Protein AF-A0A180GYI2-F1 (afdb_monomer_lite)

Secondary structure (DSSP, 8-state):
-------PPPPPP-------------HHHHHHHHHHHHHHHHHHHHHHHHHHHHHHHHHHTT--HHHH-HHHHHHHHHHHHHHHHT--HHHHHH-HHHHHHHHHHHHHHHHHHHHHHHHHHHHHHHHHHHHHHHHHHHT-HHHHHHHHHHHHHGGG------SHHHHHHHHHHHHHHHHHHHH--SHHHHHHHHHHHHHHHHHHHTT--GGGGSHHHHHHHHHHHHHHHHHHSS--

Sequence (236 aa):
MLFMDSSTPAAAAQSHICPDEQPRVTSGNSLNLRRVTAVLSERKHLALVYILCRALISVVQVVTREALGEDLGTRLEEIIFNSIKNADPHVTARTPNKQANMNMFAYLLGALSNIRFTSVSNRFAAEMDAMNWVAHLRDQKDGEARLGYLVQGVQFLKLKVYPLEAFKDTADFIATFATLFESSRGSSVKTAMTKTLGPLLAQVVQSATAEVNHPVWGKAINLILSKSHSMSDKPL

Organism: Puccinia triticina (isolate 1-1 / race 1 (BBBD)) (NCBI:txid630390)

Structure (mmCIF, N/CA/C/O backbone):
data_AF-A0A180GYI2-F1
#
_entry.id   AF-A0A180GYI2-F1
#
loop_
_atom_site.group_PDB
_atom_site.id
_atom_site.type_symbol
_atom_site.label_atom_id
_atom_site.label_alt_id
_atom_site.label_comp_id
_atom_site.label_asym_id
_atom_site.label_entity_id
_atom_site.label_seq_id
_atom_site.pdbx_PDB_ins_code
_atom_site.Cartn_x
_atom_site.Cartn_y
_atom_site.Cartn_z
_atom_site.occupancy
_atom_site.B_iso_or_equiv
_atom_site.auth_seq_id
_atom_site.auth_comp_id
_atom_site.auth_asym_id
_atom_site.auth_atom_id
_atom_site.pdbx_PDB_model_num
ATOM 1 N N . MET A 1 1 ? 102.145 -17.712 -38.272 1.00 37.47 1 MET A N 1
ATOM 2 C CA . MET A 1 1 ? 101.331 -17.754 -39.501 1.00 37.47 1 MET A CA 1
ATOM 3 C C . MET A 1 1 ? 99.906 -18.103 -39.088 1.00 37.47 1 MET A C 1
ATOM 5 O O . MET A 1 1 ? 99.704 -19.195 -38.590 1.00 37.47 1 MET A O 1
ATOM 9 N N . LEU A 1 2 ? 99.033 -17.090 -39.161 1.00 38.75 2 LEU A N 1
ATOM 10 C CA . LEU A 1 2 ? 97.558 -17.033 -39.232 1.00 38.75 2 LEU A CA 1
ATOM 11 C C . LEU A 1 2 ? 96.650 -18.025 -38.460 1.00 38.75 2 LEU A C 1
ATOM 13 O O . LEU A 1 2 ? 96.687 -19.234 -38.655 1.00 38.75 2 LEU A O 1
ATOM 17 N N . PHE A 1 3 ? 95.767 -17.418 -37.654 1.00 34.84 3 PHE A N 1
ATOM 18 C CA . PHE A 1 3 ? 94.583 -17.952 -36.963 1.00 34.84 3 PHE A CA 1
ATOM 19 C C . PHE A 1 3 ? 93.348 -18.075 -37.896 1.00 34.84 3 PHE A C 1
ATOM 21 O O . PHE A 1 3 ? 93.255 -17.300 -38.843 1.00 34.84 3 PHE A O 1
ATOM 28 N N . MET A 1 4 ? 92.455 -19.036 -37.563 1.00 37.66 4 MET A N 1
ATOM 29 C CA . MET A 1 4 ? 90.955 -19.111 -37.590 1.00 37.66 4 MET A CA 1
ATOM 30 C C . MET A 1 4 ? 90.180 -18.189 -38.570 1.00 37.66 4 MET A C 1
ATOM 32 O O . MET A 1 4 ? 90.508 -17.020 -38.694 1.00 37.66 4 MET A O 1
ATOM 36 N N . ASP A 1 5 ? 89.132 -18.587 -39.308 1.00 34.03 5 ASP A N 1
ATOM 37 C CA . ASP A 1 5 ? 87.878 -19.297 -38.961 1.00 34.03 5 ASP A CA 1
ATOM 38 C C . ASP A 1 5 ? 87.182 -19.749 -40.279 1.00 34.03 5 ASP A C 1
ATOM 40 O O . ASP A 1 5 ? 87.280 -19.059 -41.291 1.00 34.03 5 ASP A O 1
ATOM 44 N N . SER A 1 6 ? 86.725 -20.998 -40.425 1.00 36.03 6 SER A N 1
ATOM 45 C CA . SER A 1 6 ? 85.340 -21.511 -40.304 1.00 36.03 6 SER A CA 1
ATOM 46 C C . SER A 1 6 ? 84.229 -20.865 -41.171 1.00 36.03 6 SER A C 1
ATOM 48 O O . SER A 1 6 ? 83.908 -19.689 -41.051 1.00 36.03 6 SER A O 1
ATOM 50 N N . SER A 1 7 ? 83.554 -21.726 -41.957 1.00 36.81 7 SER A N 1
ATOM 51 C CA . SER A 1 7 ? 82.081 -21.907 -42.016 1.00 36.81 7 SER A CA 1
ATOM 52 C C . SER A 1 7 ? 81.466 -21.938 -43.427 1.00 36.81 7 SER A C 1
ATOM 54 O O . SER A 1 7 ? 81.269 -20.925 -44.091 1.00 36.81 7 SER A O 1
ATOM 56 N N . THR A 1 8 ? 81.098 -23.154 -43.838 1.00 41.03 8 THR A N 1
ATOM 57 C CA . THR A 1 8 ? 80.308 -23.540 -45.021 1.00 41.03 8 THR A CA 1
ATOM 58 C C . THR A 1 8 ? 78.827 -23.669 -44.624 1.00 41.03 8 THR A C 1
ATOM 60 O O . THR A 1 8 ? 78.570 -24.249 -43.567 1.00 41.03 8 THR A O 1
ATOM 63 N N . PRO A 1 9 ? 77.830 -23.242 -45.424 1.00 42.38 9 PRO A N 1
ATOM 64 C CA . PRO A 1 9 ? 76.433 -23.527 -45.112 1.00 42.38 9 PRO A CA 1
ATOM 65 C C . PRO A 1 9 ? 75.951 -24.814 -45.800 1.00 42.38 9 PRO A C 1
ATOM 67 O O . PRO A 1 9 ? 76.091 -24.987 -47.011 1.00 42.38 9 PRO A O 1
ATOM 70 N N . ALA A 1 10 ? 75.364 -25.711 -45.005 1.00 37.19 10 ALA A N 1
ATOM 71 C CA . ALA A 1 10 ? 74.655 -26.909 -45.444 1.00 37.19 10 ALA A CA 1
ATOM 72 C C . ALA A 1 10 ? 73.171 -26.594 -45.713 1.00 37.19 10 ALA A C 1
ATOM 74 O O . ALA A 1 10 ? 72.536 -25.845 -44.971 1.00 37.19 10 ALA A O 1
ATOM 75 N N . ALA A 1 11 ? 72.630 -27.179 -46.783 1.00 38.06 11 ALA A N 1
ATOM 76 C CA . ALA A 1 11 ? 71.250 -27.024 -47.230 1.00 38.06 11 ALA A CA 1
ATOM 77 C C . ALA A 1 11 ? 70.245 -27.644 -46.239 1.00 38.06 11 ALA A C 1
ATOM 79 O O . ALA A 1 11 ? 70.361 -28.816 -45.881 1.00 38.06 11 ALA A O 1
ATOM 80 N N . ALA A 1 12 ? 69.241 -26.862 -45.831 1.00 37.31 12 ALA A N 1
ATOM 81 C CA . ALA A 1 12 ? 68.147 -27.294 -44.965 1.00 37.31 12 ALA A CA 1
ATOM 82 C C . ALA A 1 12 ? 66.862 -27.555 -45.770 1.00 37.31 12 ALA A C 1
ATOM 84 O O . ALA A 1 12 ? 66.505 -26.807 -46.680 1.00 37.31 12 ALA A O 1
ATOM 85 N N . ALA A 1 13 ? 66.196 -28.650 -45.407 1.00 37.97 13 ALA A N 1
ATOM 86 C CA . ALA A 1 13 ? 64.987 -29.200 -46.000 1.00 37.97 13 ALA A CA 1
ATOM 87 C C . ALA A 1 13 ? 63.769 -28.260 -45.914 1.00 37.97 13 ALA A C 1
ATOM 89 O O . ALA A 1 13 ? 63.534 -27.612 -44.896 1.00 37.97 13 ALA A O 1
ATOM 90 N N . GLN A 1 14 ? 62.962 -28.243 -46.977 1.00 37.56 14 GLN A N 1
ATOM 91 C CA . GLN A 1 14 ? 61.670 -27.557 -47.034 1.00 37.56 14 GLN A CA 1
ATOM 92 C C . GLN A 1 14 ? 60.597 -28.408 -46.342 1.00 37.56 14 GLN A C 1
ATOM 94 O O . GLN A 1 14 ? 60.251 -29.487 -46.823 1.00 37.56 14 GLN A O 1
ATOM 99 N N . SER A 1 15 ? 60.053 -27.920 -45.226 1.00 38.38 15 SER A N 1
ATOM 100 C CA . SER A 1 15 ? 58.821 -28.429 -44.623 1.00 38.38 15 SER A CA 1
ATOM 101 C C . SER A 1 15 ? 57.635 -27.564 -45.059 1.00 38.38 15 SER A C 1
ATOM 103 O O . SER A 1 15 ? 57.619 -26.342 -44.920 1.00 38.38 15 SER A O 1
ATOM 105 N N . HIS A 1 16 ? 56.637 -28.229 -45.630 1.00 40.78 16 HIS A N 1
ATOM 106 C CA . HIS A 1 16 ? 55.375 -27.659 -46.079 1.00 40.78 16 HIS A CA 1
ATOM 107 C C . HIS A 1 16 ? 54.520 -27.286 -44.854 1.00 40.78 16 HIS A C 1
ATOM 109 O O . HIS A 1 16 ? 53.901 -28.150 -44.238 1.00 40.78 16 HIS A O 1
ATOM 115 N N . ILE A 1 17 ? 54.492 -26.005 -44.478 1.00 44.25 17 ILE A N 1
ATOM 116 C CA . ILE A 1 17 ? 53.630 -25.489 -43.403 1.00 44.25 17 ILE A CA 1
ATOM 117 C C . ILE A 1 17 ? 52.238 -25.224 -43.990 1.00 44.25 17 ILE A C 1
ATOM 119 O O . ILE A 1 17 ? 52.060 -24.355 -44.841 1.00 44.25 17 ILE A O 1
ATOM 123 N N . CYS A 1 18 ? 51.252 -26.005 -43.551 1.00 35.06 18 CYS A N 1
ATOM 124 C CA . CYS A 1 18 ? 49.832 -25.734 -43.767 1.00 35.06 18 CYS A CA 1
ATOM 125 C C . CYS A 1 18 ? 49.438 -24.526 -42.889 1.00 35.06 18 CYS A C 1
ATOM 127 O O . CYS A 1 18 ? 49.773 -24.547 -41.701 1.00 35.06 18 CYS A O 1
ATOM 129 N N . PRO A 1 19 ? 48.788 -23.466 -43.406 1.00 44.97 19 PRO A N 1
ATOM 130 C CA . PRO A 1 19 ? 48.316 -22.397 -42.543 1.00 44.97 19 PRO A CA 1
ATOM 131 C C . PRO A 1 19 ? 47.130 -22.906 -41.722 1.00 44.97 19 PRO A C 1
ATOM 133 O O . PRO A 1 19 ? 46.104 -23.307 -42.265 1.00 44.97 19 PRO A O 1
ATOM 136 N N . ASP A 1 20 ? 47.332 -22.894 -40.409 1.00 40.81 20 ASP A N 1
ATOM 137 C CA . ASP A 1 20 ? 46.355 -23.175 -39.364 1.00 40.81 20 ASP A CA 1
ATOM 138 C C . ASP A 1 20 ? 45.109 -22.293 -39.559 1.00 40.81 20 ASP A C 1
ATOM 140 O O . ASP A 1 20 ? 45.170 -21.059 -39.491 1.00 40.81 20 ASP A O 1
ATOM 144 N N . GLU A 1 21 ? 43.975 -22.923 -39.860 1.00 43.56 21 GLU A N 1
ATOM 145 C CA . GLU A 1 21 ? 42.679 -22.266 -39.971 1.00 43.56 21 GLU A CA 1
ATOM 146 C C . GLU A 1 21 ? 42.214 -21.895 -38.560 1.00 43.56 21 GLU A C 1
ATOM 148 O O . GLU A 1 21 ? 41.514 -22.646 -37.882 1.00 43.56 21 GLU A O 1
ATOM 153 N N . GLN A 1 22 ? 42.641 -20.721 -38.087 1.00 48.09 22 GLN A N 1
ATOM 154 C CA . GLN A 1 22 ? 42.146 -20.146 -36.841 1.00 48.09 22 GLN A CA 1
ATOM 155 C C . GLN A 1 22 ? 40.615 -20.082 -36.900 1.00 48.09 22 GLN A C 1
ATOM 157 O O . GLN A 1 22 ? 40.068 -19.378 -37.760 1.00 48.09 22 GLN A O 1
ATOM 162 N N . PRO A 1 23 ? 39.885 -20.735 -35.975 1.00 44.44 23 PRO A N 1
ATOM 163 C CA . PRO A 1 23 ? 38.454 -20.549 -35.913 1.00 44.44 23 PRO A CA 1
ATOM 164 C C . PRO A 1 23 ? 38.237 -19.094 -35.512 1.00 44.44 23 PRO A C 1
ATOM 166 O O . PRO A 1 23 ? 38.585 -18.676 -34.405 1.00 44.44 23 PRO A O 1
ATOM 169 N N . ARG A 1 24 ? 37.679 -18.294 -36.426 1.00 48.53 24 ARG A N 1
ATOM 170 C CA . ARG A 1 24 ? 37.126 -16.974 -36.115 1.00 48.53 24 ARG A CA 1
ATOM 171 C C . ARG A 1 24 ? 36.085 -17.175 -35.018 1.00 48.53 24 ARG A C 1
ATOM 173 O O . ARG A 1 24 ? 34.919 -17.451 -35.296 1.00 48.53 24 ARG A O 1
ATOM 180 N N . VAL A 1 25 ? 36.505 -17.048 -33.761 1.00 54.19 25 VAL A N 1
ATOM 181 C CA . VAL A 1 25 ? 35.604 -17.053 -32.616 1.00 54.19 25 VAL A CA 1
ATOM 182 C C . VAL A 1 25 ? 34.739 -15.808 -32.746 1.00 54.19 25 VAL A C 1
ATOM 184 O O . VAL A 1 25 ? 35.129 -14.674 -32.483 1.00 54.19 25 VAL A O 1
ATOM 187 N N . THR A 1 26 ? 33.543 -16.071 -33.242 1.00 56.69 26 THR A N 1
ATOM 188 C CA . THR A 1 26 ? 32.368 -15.224 -33.367 1.00 56.69 26 THR A CA 1
ATOM 189 C C . THR A 1 26 ? 32.199 -14.271 -32.180 1.00 56.69 26 THR A C 1
ATOM 191 O O . THR A 1 26 ? 31.604 -14.626 -31.162 1.00 56.69 26 THR A O 1
ATOM 194 N N . SER A 1 27 ? 32.655 -13.026 -32.341 1.00 57.22 27 SER A N 1
ATOM 195 C CA . SER A 1 27 ? 32.397 -11.915 -31.408 1.00 57.22 27 SER A CA 1
ATOM 196 C C . SER A 1 27 ? 30.886 -11.697 -31.165 1.00 57.22 27 SER A C 1
ATOM 198 O O . SER A 1 27 ? 30.463 -11.320 -30.076 1.00 57.22 27 SER A O 1
ATOM 200 N N . GLY A 1 28 ? 30.034 -12.055 -32.137 1.00 58.03 28 GLY A N 1
ATOM 201 C CA . GLY A 1 28 ? 28.573 -12.050 -31.985 1.00 58.03 28 GLY A CA 1
ATOM 202 C C . GLY A 1 28 ? 28.014 -13.114 -31.023 1.00 58.03 28 GLY A C 1
ATOM 203 O O . GLY A 1 28 ? 27.034 -12.850 -30.327 1.00 58.03 28 GLY A O 1
ATOM 204 N N . ASN A 1 29 ? 28.645 -14.290 -30.910 1.00 65.00 29 ASN A N 1
ATOM 205 C CA . ASN A 1 29 ? 28.139 -15.383 -30.064 1.00 65.00 29 ASN A CA 1
ATOM 206 C C . ASN A 1 29 ? 28.430 -15.146 -28.577 1.00 65.00 29 ASN A C 1
ATOM 208 O O . ASN A 1 29 ? 27.601 -15.470 -27.727 1.00 65.00 29 ASN A O 1
ATOM 212 N N . SER A 1 30 ? 29.563 -14.517 -28.250 1.00 69.38 30 SER A N 1
ATOM 213 C CA . SER A 1 30 ? 29.918 -14.187 -26.864 1.00 69.38 30 SER A CA 1
ATOM 214 C C . SER A 1 30 ? 29.034 -13.073 -26.285 1.00 69.38 30 SER A C 1
ATOM 216 O O . SER A 1 30 ? 28.629 -13.146 -25.123 1.00 69.38 30 SER A O 1
ATOM 218 N N . LEU A 1 31 ? 28.661 -12.075 -27.096 1.00 75.12 31 LEU A N 1
ATOM 219 C CA . LEU A 1 31 ? 27.730 -11.008 -26.709 1.00 75.12 31 LEU A CA 1
ATOM 220 C C . LEU A 1 31 ? 26.306 -11.535 -26.499 1.00 75.12 31 LEU A C 1
ATOM 222 O O . LEU A 1 31 ? 25.645 -11.151 -25.531 1.00 75.12 31 LEU A O 1
ATOM 226 N N . ASN A 1 32 ? 25.851 -12.450 -27.358 1.00 85.19 32 ASN A N 1
ATOM 227 C CA . ASN A 1 32 ? 24.557 -13.112 -27.200 1.00 85.19 32 ASN A CA 1
ATOM 228 C C . ASN A 1 32 ? 24.517 -13.987 -25.942 1.00 85.19 32 ASN A C 1
ATOM 230 O O . ASN A 1 32 ? 23.566 -13.887 -25.170 1.00 85.19 32 ASN A O 1
ATOM 234 N N . LEU A 1 33 ? 25.576 -14.755 -25.666 1.00 88.00 33 LEU A N 1
ATOM 235 C CA . LEU A 1 33 ? 25.678 -15.549 -24.441 1.00 88.00 33 LEU A CA 1
ATOM 236 C C . LEU A 1 33 ? 25.646 -14.666 -23.184 1.00 88.00 33 LEU A C 1
ATOM 238 O O . LEU A 1 33 ? 24.896 -14.953 -22.255 1.00 88.00 33 LEU A O 1
ATOM 242 N N . ARG A 1 34 ? 26.388 -13.549 -23.163 1.00 88.81 34 ARG A N 1
ATOM 243 C CA . ARG A 1 34 ? 26.369 -12.596 -22.036 1.00 88.81 34 ARG A CA 1
ATOM 244 C C . ARG A 1 34 ? 24.980 -12.005 -21.796 1.00 88.81 34 ARG A C 1
ATOM 246 O O . ARG A 1 34 ? 24.543 -11.935 -20.649 1.00 88.81 34 ARG A O 1
ATOM 253 N N . ARG A 1 35 ? 24.269 -11.617 -22.860 1.00 89.44 35 ARG A N 1
ATOM 254 C CA . ARG A 1 35 ? 22.891 -11.103 -22.763 1.00 89.44 35 ARG A CA 1
ATOM 255 C C . ARG A 1 35 ? 21.928 -12.160 -22.234 1.00 89.44 35 ARG A C 1
ATOM 257 O O . ARG A 1 35 ? 21.149 -11.861 -21.333 1.00 89.44 35 ARG A O 1
ATOM 264 N N . VAL A 1 36 ? 22.000 -13.388 -22.747 1.00 91.69 36 VAL A N 1
ATOM 265 C CA . VAL A 1 36 ? 21.161 -14.500 -22.276 1.00 91.69 36 VAL A CA 1
ATOM 266 C C . VAL A 1 36 ? 21.420 -14.776 -20.796 1.00 91.69 36 VAL A C 1
ATOM 268 O O . VAL A 1 36 ? 20.472 -14.842 -20.017 1.00 91.69 36 VAL A O 1
ATOM 271 N N . THR A 1 37 ? 22.684 -14.847 -20.377 1.00 93.50 37 THR A N 1
ATOM 272 C CA . THR A 1 37 ? 23.049 -15.058 -18.971 1.00 93.50 37 THR A CA 1
ATOM 273 C C . THR A 1 37 ? 22.536 -13.935 -18.071 1.00 93.50 37 THR A C 1
ATOM 275 O O . THR A 1 37 ? 21.965 -14.221 -17.020 1.00 93.50 37 THR A O 1
ATOM 278 N N . ALA A 1 38 ? 22.656 -12.671 -18.488 1.00 93.38 38 ALA A N 1
ATOM 279 C CA . ALA A 1 38 ? 22.121 -11.533 -17.740 1.00 93.38 38 ALA A CA 1
ATOM 280 C C . ALA A 1 38 ? 20.591 -11.609 -17.582 1.00 93.38 38 ALA A C 1
ATOM 282 O O . ALA A 1 38 ? 20.076 -11.457 -16.476 1.00 93.38 38 ALA A O 1
ATOM 283 N N . VAL A 1 39 ? 19.862 -11.923 -18.659 1.00 91.62 39 VAL A N 1
ATOM 284 C CA . VAL A 1 39 ? 18.398 -12.078 -18.620 1.00 91.62 39 VAL A CA 1
ATOM 285 C C . VAL A 1 39 ? 17.983 -13.240 -17.716 1.00 91.62 39 VAL A C 1
ATOM 287 O O . VAL A 1 39 ? 17.031 -13.113 -16.946 1.00 91.62 39 VAL A O 1
ATOM 290 N N . LEU A 1 40 ? 18.682 -14.376 -17.780 1.00 93.81 40 LEU A N 1
ATOM 291 C CA . LEU A 1 40 ? 18.405 -15.521 -16.912 1.00 93.81 40 LEU A CA 1
ATOM 292 C C . LEU A 1 40 ? 18.701 -15.206 -15.444 1.00 93.81 40 LEU A C 1
ATOM 294 O O . LEU A 1 40 ? 17.922 -15.597 -14.578 1.00 93.81 40 LEU A O 1
ATOM 298 N N . SER A 1 41 ? 19.789 -14.487 -15.165 1.00 95.88 41 SER A N 1
ATOM 299 C CA . SER A 1 41 ? 20.138 -14.043 -13.814 1.00 95.88 41 SER A CA 1
ATOM 300 C C . SER A 1 41 ? 19.063 -13.124 -13.233 1.00 95.88 41 SER A C 1
ATOM 302 O O . SER A 1 41 ? 18.584 -13.370 -12.130 1.00 95.88 41 SER A O 1
ATOM 304 N N . GLU A 1 42 ? 18.611 -12.130 -14.001 1.00 94.12 42 GLU A N 1
ATOM 305 C CA . GLU A 1 42 ? 17.530 -11.225 -13.593 1.00 94.12 42 GLU A CA 1
ATOM 306 C C . GLU A 1 42 ? 16.228 -11.991 -13.324 1.00 94.12 42 GLU A C 1
ATOM 308 O O . GLU A 1 42 ? 15.575 -11.795 -12.302 1.00 94.12 42 GLU A O 1
ATOM 313 N N . ARG A 1 43 ? 15.852 -12.930 -14.201 1.00 94.75 43 ARG A N 1
ATOM 314 C CA . ARG A 1 43 ? 14.643 -13.745 -14.000 1.00 94.75 43 ARG A CA 1
ATOM 315 C C . ARG A 1 43 ? 14.728 -14.614 -12.748 1.00 94.75 43 ARG A C 1
ATOM 317 O O . ARG A 1 43 ? 13.735 -14.719 -12.033 1.00 94.75 43 ARG A O 1
ATOM 324 N N . LYS A 1 44 ? 15.891 -15.216 -12.476 1.00 97.00 44 LYS A N 1
ATOM 325 C CA . LYS A 1 44 ? 16.131 -15.984 -11.245 1.00 97.00 44 LYS A CA 1
ATOM 326 C C . LYS A 1 44 ? 16.017 -15.089 -10.016 1.00 97.00 44 LYS A C 1
ATOM 328 O O . LYS A 1 44 ? 15.341 -15.466 -9.066 1.00 97.00 44 LYS A O 1
ATOM 333 N N . HIS A 1 45 ? 16.612 -13.900 -10.056 1.00 97.00 45 HIS A N 1
ATOM 334 C CA . HIS A 1 45 ? 16.515 -12.935 -8.967 1.00 97.00 45 HIS A CA 1
ATOM 335 C C . HIS A 1 45 ? 15.058 -12.537 -8.692 1.00 97.00 45 HIS A C 1
ATOM 337 O O . HIS A 1 45 ? 14.585 -12.684 -7.568 1.00 97.00 45 HIS A O 1
ATOM 343 N N . LEU A 1 46 ? 14.307 -12.148 -9.726 1.00 96.50 46 LEU A N 1
ATOM 344 C CA . LEU A 1 46 ? 12.890 -11.796 -9.598 1.00 96.50 46 LEU A CA 1
ATOM 345 C C . LEU A 1 46 ? 12.035 -12.960 -9.073 1.00 96.50 46 LEU A C 1
ATOM 347 O O . LEU A 1 46 ? 11.092 -12.725 -8.321 1.00 96.50 46 LEU A O 1
ATOM 351 N N . ALA A 1 47 ? 12.344 -14.206 -9.439 1.00 97.88 47 ALA A N 1
ATOM 352 C CA . ALA A 1 47 ? 11.651 -15.375 -8.900 1.00 97.88 47 ALA A CA 1
ATOM 353 C C . ALA A 1 47 ? 11.943 -15.580 -7.403 1.00 97.88 47 ALA A C 1
ATOM 355 O O . ALA A 1 47 ? 11.025 -15.860 -6.634 1.00 97.88 47 ALA A O 1
ATOM 356 N N . LEU A 1 48 ? 13.197 -15.397 -6.976 1.00 98.06 48 LEU A N 1
ATOM 357 C CA . LEU A 1 48 ? 13.585 -15.492 -5.566 1.00 98.06 48 LEU A CA 1
ATOM 358 C C . LEU A 1 48 ? 12.895 -14.423 -4.716 1.00 98.06 48 LEU A C 1
ATOM 360 O O . LEU A 1 48 ? 12.346 -14.749 -3.668 1.00 98.06 48 LEU A O 1
ATOM 364 N N . VAL A 1 49 ? 12.872 -13.173 -5.184 1.00 97.44 49 VAL A N 1
ATOM 365 C CA . VAL A 1 49 ? 12.183 -12.069 -4.495 1.00 97.44 49 VAL A CA 1
ATOM 366 C C . VAL A 1 49 ? 10.690 -12.368 -4.349 1.00 97.44 49 VAL A C 1
ATOM 368 O O . VAL A 1 49 ? 10.128 -12.188 -3.269 1.00 97.44 49 VAL A O 1
ATOM 371 N N . TYR A 1 50 ? 10.060 -12.906 -5.395 1.00 97.94 50 TYR A N 1
ATOM 372 C CA . TYR A 1 50 ? 8.645 -13.265 -5.364 1.00 97.94 50 TYR A CA 1
ATOM 373 C C . TYR A 1 50 ? 8.359 -14.357 -4.322 1.00 97.94 50 TYR A C 1
ATOM 375 O O . TYR A 1 50 ? 7.438 -14.223 -3.513 1.00 97.94 50 TYR A O 1
ATOM 383 N N . ILE A 1 51 ? 9.163 -15.427 -4.315 1.00 98.25 51 ILE A N 1
ATOM 384 C CA . ILE A 1 51 ? 9.039 -16.533 -3.354 1.00 98.25 51 ILE A CA 1
ATOM 385 C C . ILE A 1 51 ? 9.275 -16.032 -1.926 1.00 98.25 51 ILE A C 1
ATOM 387 O O . ILE A 1 51 ? 8.513 -16.380 -1.024 1.00 98.25 51 ILE A O 1
ATOM 391 N N . LEU A 1 52 ? 10.281 -15.178 -1.724 1.00 98.00 52 LEU A N 1
ATOM 392 C CA . LEU A 1 52 ? 10.563 -14.569 -0.429 1.00 98.00 52 LEU A CA 1
ATOM 393 C C . LEU A 1 52 ? 9.366 -13.757 0.069 1.00 98.00 52 LEU A C 1
ATOM 395 O O . LEU A 1 52 ? 8.935 -13.951 1.200 1.00 98.00 52 LEU A O 1
ATOM 399 N N . CYS A 1 53 ? 8.782 -12.898 -0.771 1.00 98.06 53 CYS A N 1
ATOM 400 C CA . CYS A 1 53 ? 7.607 -12.121 -0.381 1.00 98.06 53 CYS A CA 1
ATOM 401 C C . CYS A 1 53 ? 6.432 -13.029 -0.012 1.00 98.06 53 CYS A C 1
ATOM 403 O O . CYS A 1 53 ? 5.780 -12.792 0.998 1.00 98.06 53 CYS A O 1
ATOM 405 N N . ARG A 1 54 ? 6.187 -14.099 -0.781 1.00 97.75 54 ARG A N 1
ATOM 406 C CA . ARG A 1 54 ? 5.148 -15.093 -0.470 1.00 97.75 54 ARG A CA 1
ATOM 407 C C . ARG A 1 54 ? 5.360 -15.736 0.899 1.00 97.75 54 ARG A C 1
ATOM 409 O O . ARG A 1 54 ? 4.406 -15.823 1.664 1.00 97.75 54 ARG A O 1
ATOM 416 N N . ALA A 1 55 ? 6.589 -16.144 1.211 1.00 98.12 55 ALA A N 1
ATOM 417 C CA . ALA A 1 55 ? 6.928 -16.707 2.514 1.00 98.12 55 ALA A CA 1
ATOM 418 C C . ALA A 1 55 ? 6.749 -15.675 3.641 1.00 98.12 55 ALA A C 1
ATOM 420 O O . ALA A 1 55 ? 6.122 -15.973 4.654 1.00 98.12 55 ALA A O 1
ATOM 421 N N . LEU A 1 56 ? 7.230 -14.443 3.441 1.00 97.19 56 LEU A N 1
ATOM 422 C CA . LEU A 1 56 ? 7.087 -13.357 4.412 1.00 97.19 56 LEU A CA 1
ATOM 423 C C . LEU A 1 56 ? 5.622 -13.005 4.674 1.00 97.19 56 LEU A C 1
ATOM 425 O O . LEU A 1 56 ? 5.258 -12.800 5.825 1.00 97.19 56 LEU A O 1
ATOM 429 N N . ILE A 1 57 ? 4.770 -12.983 3.646 1.00 97.62 57 ILE A N 1
ATOM 430 C CA . ILE A 1 57 ? 3.329 -12.755 3.809 1.00 97.62 57 ILE A CA 1
ATOM 431 C C . ILE A 1 57 ? 2.726 -13.819 4.731 1.00 97.62 57 ILE A C 1
ATOM 433 O O . ILE A 1 57 ? 2.017 -13.466 5.671 1.00 97.62 57 ILE A O 1
ATOM 437 N N . SER A 1 58 ? 3.031 -15.101 4.503 1.00 97.12 58 SER A N 1
ATOM 438 C CA . SER A 1 58 ? 2.528 -16.191 5.347 1.00 97.12 58 SER A CA 1
ATOM 439 C C . SER A 1 58 ? 2.976 -16.062 6.804 1.00 97.12 58 SER A C 1
ATOM 441 O O . SER A 1 58 ? 2.197 -16.362 7.703 1.00 97.12 58 SER A O 1
ATOM 443 N N . VAL A 1 59 ? 4.197 -15.579 7.048 1.00 96.00 59 VAL A N 1
ATOM 444 C CA . VAL A 1 59 ? 4.710 -15.332 8.405 1.00 96.00 59 VAL A CA 1
ATOM 445 C C . VAL A 1 59 ? 4.034 -14.114 9.044 1.00 96.00 59 VAL A C 1
ATOM 447 O O . VAL A 1 59 ? 3.523 -14.203 10.156 1.00 96.00 59 VAL A O 1
ATOM 450 N N . VAL A 1 60 ? 3.979 -12.980 8.341 1.00 96.00 60 VAL A N 1
ATOM 451 C CA . VAL A 1 60 ? 3.404 -11.723 8.853 1.00 96.00 60 VAL A CA 1
ATOM 452 C C . VAL A 1 60 ? 1.921 -11.869 9.196 1.00 96.00 60 VAL A C 1
ATOM 454 O O . VAL A 1 60 ? 1.447 -11.232 10.129 1.00 96.00 60 VAL A O 1
ATOM 457 N N . GLN A 1 61 ? 1.183 -12.719 8.482 1.00 95.31 61 GLN A N 1
ATOM 458 C CA . GLN A 1 61 ? -0.240 -12.951 8.746 1.00 95.31 61 GLN A CA 1
ATOM 459 C C . GLN A 1 61 ? -0.526 -13.625 10.095 1.00 95.31 61 GLN A C 1
ATOM 461 O O . GLN A 1 61 ? -1.635 -13.475 10.603 1.00 95.31 61 GLN A O 1
ATOM 466 N N . VAL A 1 62 ? 0.438 -14.353 10.667 1.00 95.88 62 VAL A N 1
ATOM 467 C CA . VAL A 1 62 ? 0.268 -15.080 11.939 1.00 95.88 62 VAL A CA 1
ATOM 468 C C . VAL A 1 62 ? 1.065 -14.475 13.097 1.00 95.88 62 VAL A C 1
ATOM 470 O O . VAL A 1 62 ? 0.849 -14.837 14.250 1.00 95.88 62 VAL A O 1
ATOM 473 N N . VAL A 1 63 ? 1.987 -13.557 12.806 1.00 95.38 63 VAL A N 1
ATOM 474 C CA . VAL A 1 63 ? 2.827 -12.881 13.800 1.00 95.38 63 VAL A CA 1
ATOM 475 C C . VAL A 1 63 ? 2.069 -11.726 14.463 1.00 95.38 63 VAL A C 1
ATOM 477 O O . VAL A 1 63 ? 1.374 -10.956 13.799 1.00 95.38 63 VAL A O 1
ATOM 480 N N . THR A 1 64 ? 2.231 -11.571 15.781 1.00 95.75 64 THR A N 1
ATOM 481 C CA . THR A 1 64 ? 1.714 -10.406 16.516 1.00 95.75 64 THR A CA 1
ATOM 482 C C . THR A 1 64 ? 2.662 -9.214 16.406 1.00 95.75 64 THR A C 1
ATOM 484 O O . THR A 1 64 ? 3.844 -9.359 16.083 1.00 95.75 64 THR A O 1
ATOM 487 N N . ARG A 1 65 ? 2.164 -8.011 16.710 1.00 93.75 65 ARG A N 1
ATOM 488 C CA . ARG A 1 65 ? 2.986 -6.794 16.705 1.00 93.75 65 ARG A CA 1
ATOM 489 C C . ARG A 1 65 ? 4.178 -6.909 17.660 1.00 93.75 65 ARG A C 1
ATOM 491 O O . ARG A 1 65 ? 5.282 -6.501 17.308 1.00 93.75 65 ARG A O 1
ATOM 498 N N . GLU A 1 66 ? 3.959 -7.497 18.830 1.00 95.75 66 GLU A N 1
ATOM 499 C CA . GLU A 1 66 ? 4.959 -7.671 19.885 1.00 95.75 66 GLU A CA 1
ATOM 500 C C . GLU A 1 66 ? 6.048 -8.652 19.447 1.00 95.75 66 GLU A C 1
ATOM 502 O O . GLU A 1 66 ? 7.230 -8.374 19.628 1.00 95.75 66 GLU A O 1
ATOM 507 N N . ALA A 1 67 ? 5.659 -9.769 18.821 1.00 95.88 67 ALA A N 1
ATOM 508 C CA . ALA A 1 67 ? 6.596 -10.770 18.322 1.00 95.88 67 ALA A CA 1
ATOM 509 C C . ALA A 1 67 ? 7.416 -10.266 17.123 1.00 95.88 67 ALA A C 1
ATOM 511 O O . ALA A 1 67 ? 8.578 -10.641 16.977 1.00 95.88 67 ALA A O 1
ATOM 512 N N . LEU A 1 68 ? 6.831 -9.413 16.273 1.00 96.25 68 LEU A N 1
ATOM 513 C CA . LEU A 1 68 ? 7.560 -8.777 15.174 1.00 96.25 68 LEU A CA 1
ATOM 514 C C . LEU A 1 68 ? 8.612 -7.790 15.692 1.00 96.25 68 LEU A C 1
ATOM 516 O O . LEU A 1 68 ? 9.706 -7.716 15.138 1.00 96.25 68 LEU A O 1
ATOM 520 N N . GLY A 1 69 ? 8.275 -7.037 16.741 1.00 96.00 69 GLY A N 1
ATOM 521 C CA . GLY A 1 69 ? 9.108 -5.972 17.285 1.00 96.00 69 GLY A CA 1
ATOM 522 C C . GLY A 1 69 ? 9.116 -4.712 16.412 1.00 96.00 69 GLY A C 1
ATOM 523 O O . GLY A 1 69 ? 9.055 -4.764 15.180 1.00 96.00 69 GLY A O 1
ATOM 524 N N . GLU A 1 70 ? 9.208 -3.548 17.057 1.00 96.25 70 GLU A N 1
ATOM 525 C CA . GLU A 1 70 ? 9.146 -2.245 16.378 1.00 96.25 70 GLU A CA 1
ATOM 526 C C . GLU A 1 70 ? 10.302 -2.031 15.391 1.00 96.25 70 GLU A C 1
ATOM 528 O O . GLU A 1 70 ? 10.077 -1.611 14.254 1.00 96.25 70 GLU A O 1
ATOM 533 N N . ASP A 1 71 ? 11.528 -2.382 15.783 1.00 97.12 71 ASP A N 1
ATOM 534 C CA . ASP A 1 71 ? 12.715 -2.167 14.953 1.00 97.12 71 ASP A CA 1
ATOM 535 C C . ASP A 1 71 ? 12.692 -3.001 13.667 1.00 97.12 71 ASP A C 1
ATOM 537 O O . ASP A 1 71 ? 13.000 -2.508 12.580 1.00 97.12 71 ASP A O 1
ATOM 541 N N . LEU A 1 72 ? 12.349 -4.289 13.778 1.00 96.62 72 LEU A N 1
ATOM 542 C CA . LEU A 1 72 ? 12.281 -5.178 12.621 1.00 96.62 72 LEU A CA 1
ATOM 543 C C . LEU A 1 72 ? 11.077 -4.831 11.742 1.00 96.62 72 LEU A C 1
ATOM 545 O O . LEU A 1 72 ? 11.233 -4.775 10.524 1.00 96.62 72 LEU A O 1
ATOM 549 N N . GLY A 1 73 ? 9.918 -4.537 12.342 1.00 97.00 73 GLY A N 1
ATOM 550 C CA . GLY A 1 73 ? 8.738 -4.073 11.616 1.00 97.00 73 GLY A CA 1
ATOM 551 C C . GLY A 1 73 ? 9.034 -2.826 10.785 1.00 97.00 73 GLY A C 1
ATOM 552 O O . GLY A 1 73 ? 8.796 -2.824 9.581 1.00 97.00 73 GLY A O 1
ATOM 553 N N . THR A 1 74 ? 9.657 -1.814 11.390 1.00 97.94 74 THR A N 1
ATOM 554 C CA . THR A 1 74 ? 10.028 -0.566 10.703 1.00 97.94 74 THR A CA 1
ATOM 555 C C . THR A 1 74 ? 11.013 -0.810 9.558 1.00 97.94 74 THR A C 1
ATOM 557 O O . THR A 1 74 ? 10.822 -0.288 8.460 1.00 97.94 74 THR A O 1
ATOM 560 N N . ARG A 1 75 ? 12.040 -1.647 9.768 1.00 97.69 75 ARG A N 1
ATOM 561 C CA . ARG A 1 75 ? 13.002 -2.003 8.709 1.00 97.69 75 ARG A CA 1
ATOM 562 C C . ARG A 1 75 ? 12.345 -2.752 7.552 1.00 97.69 75 ARG A C 1
ATOM 564 O O . ARG A 1 75 ? 12.649 -2.468 6.395 1.00 97.69 75 ARG A O 1
ATOM 571 N N . LEU A 1 76 ? 11.450 -3.697 7.842 1.00 97.19 76 LEU A N 1
ATOM 572 C CA . LEU A 1 76 ? 10.710 -4.424 6.810 1.00 97.19 76 LEU A CA 1
ATOM 573 C C . LEU A 1 76 ? 9.814 -3.479 6.011 1.00 97.19 76 LEU A C 1
ATOM 575 O O . LEU A 1 76 ? 9.867 -3.485 4.784 1.00 97.19 76 LEU A O 1
ATOM 579 N N . GLU A 1 77 ? 9.037 -2.636 6.691 1.00 97.94 77 GLU A N 1
ATOM 580 C CA . GLU A 1 77 ? 8.206 -1.621 6.042 1.00 97.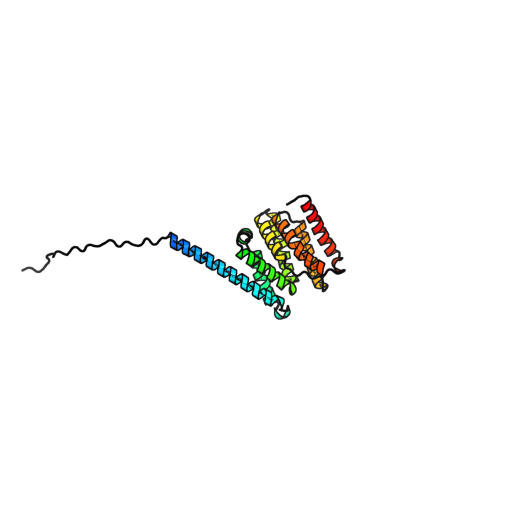94 77 GLU A CA 1
ATOM 581 C C . GLU A 1 77 ? 9.037 -0.728 5.127 1.00 97.94 77 GLU A C 1
ATOM 583 O O . GLU A 1 77 ? 8.669 -0.520 3.976 1.00 97.94 77 GLU A O 1
ATOM 588 N N . GLU A 1 78 ? 10.184 -0.247 5.603 1.00 97.94 78 GLU A N 1
ATOM 589 C CA . GLU A 1 78 ? 11.069 0.619 4.836 1.00 97.94 78 GLU A CA 1
ATOM 590 C C . GLU A 1 78 ? 11.622 -0.052 3.576 1.00 97.94 78 GLU A C 1
ATOM 592 O O . GLU A 1 78 ? 11.547 0.529 2.492 1.00 97.94 78 GLU A O 1
ATOM 597 N N . ILE A 1 79 ? 12.149 -1.272 3.691 1.00 97.62 79 ILE A N 1
ATOM 598 C CA . ILE A 1 79 ? 12.720 -2.009 2.555 1.00 97.62 79 ILE A CA 1
ATOM 599 C C . ILE A 1 79 ? 11.652 -2.238 1.477 1.00 97.62 79 ILE A C 1
ATOM 601 O O . ILE A 1 79 ? 11.881 -1.971 0.291 1.00 97.62 79 ILE A O 1
ATOM 605 N N . ILE A 1 80 ? 10.468 -2.705 1.877 1.00 97.62 80 ILE A N 1
ATOM 606 C CA . ILE A 1 80 ? 9.389 -3.026 0.938 1.00 97.62 80 ILE A CA 1
ATOM 607 C C . ILE A 1 80 ? 8.778 -1.749 0.350 1.00 97.62 80 ILE A C 1
ATOM 609 O O . ILE A 1 80 ? 8.549 -1.674 -0.859 1.00 97.62 80 ILE A O 1
ATOM 613 N N . PHE A 1 81 ? 8.583 -0.712 1.164 1.00 97.56 81 PHE A N 1
ATOM 614 C CA . PHE A 1 81 ? 8.080 0.577 0.699 1.00 97.56 81 PHE A CA 1
ATOM 615 C C . PHE A 1 81 ? 9.032 1.234 -0.299 1.00 97.56 81 PHE A C 1
ATOM 617 O O . PHE A 1 81 ? 8.597 1.675 -1.361 1.00 97.56 81 PHE A O 1
ATOM 624 N N . ASN A 1 82 ? 10.338 1.237 -0.022 1.00 96.62 82 ASN A N 1
ATOM 625 C CA . ASN A 1 82 ? 11.336 1.775 -0.945 1.00 96.62 82 ASN A CA 1
ATOM 626 C C . ASN A 1 82 ? 11.384 0.989 -2.262 1.00 96.62 82 ASN A C 1
ATOM 628 O O . ASN A 1 82 ? 11.626 1.582 -3.313 1.00 96.62 82 ASN A O 1
ATOM 632 N N . SER A 1 83 ? 11.094 -0.316 -2.234 1.00 95.12 83 SER A N 1
ATOM 633 C CA . SER A 1 83 ? 10.969 -1.127 -3.453 1.00 95.12 83 SER A CA 1
ATOM 634 C C . SER A 1 83 ? 9.798 -0.665 -4.331 1.00 95.12 83 SER A C 1
ATOM 636 O O . SER A 1 83 ? 9.926 -0.649 -5.552 1.00 95.12 83 SER A O 1
ATOM 638 N N . ILE A 1 84 ? 8.687 -0.220 -3.727 1.00 94.44 84 ILE A N 1
ATOM 639 C CA . ILE A 1 84 ? 7.547 0.382 -4.442 1.00 94.44 84 ILE A CA 1
ATOM 640 C C . ILE A 1 84 ? 7.861 1.790 -4.925 1.00 94.44 84 ILE A C 1
ATOM 642 O O . ILE A 1 84 ? 7.702 2.082 -6.109 1.00 94.44 84 ILE A O 1
ATOM 646 N N . LYS A 1 85 ? 8.343 2.647 -4.027 1.00 93.31 85 LYS A N 1
ATOM 647 C CA . LYS A 1 85 ? 8.649 4.051 -4.307 1.00 93.31 85 LYS A CA 1
ATOM 648 C C . LYS A 1 85 ? 9.656 4.219 -5.449 1.00 93.31 85 LYS A C 1
ATOM 650 O O . LYS A 1 85 ? 9.482 5.082 -6.307 1.00 93.31 85 LYS A O 1
ATOM 655 N N . ASN A 1 86 ? 10.706 3.399 -5.465 1.00 91.94 86 ASN A N 1
ATOM 656 C CA . ASN A 1 86 ? 11.811 3.538 -6.415 1.00 91.94 86 ASN A CA 1
ATOM 657 C C . ASN A 1 86 ? 11.585 2.775 -7.728 1.00 91.94 86 ASN A C 1
ATOM 659 O O . ASN A 1 86 ? 12.401 2.897 -8.646 1.00 91.94 86 ASN A O 1
ATOM 663 N N . ALA A 1 87 ? 10.497 2.008 -7.847 1.00 91.19 87 ALA A N 1
ATOM 664 C CA . ALA A 1 87 ? 10.168 1.308 -9.079 1.00 91.19 87 ALA A CA 1
ATOM 665 C C . ALA A 1 87 ? 9.971 2.300 -10.237 1.00 91.19 87 ALA A C 1
ATOM 667 O O . ALA A 1 87 ? 9.400 3.379 -10.076 1.00 91.19 87 ALA A O 1
ATOM 668 N N . ASP A 1 88 ? 10.444 1.927 -11.425 1.00 90.50 88 ASP A N 1
ATOM 669 C CA . ASP A 1 88 ? 10.125 2.638 -12.662 1.00 90.50 88 ASP A CA 1
ATOM 670 C C . ASP A 1 88 ? 8.801 2.082 -13.218 1.00 90.50 88 ASP A C 1
ATOM 672 O O . ASP A 1 88 ? 8.772 0.913 -13.634 1.00 90.50 88 ASP A O 1
ATOM 676 N N . PRO A 1 89 ? 7.709 2.871 -13.245 1.00 89.06 89 PRO A N 1
ATOM 677 C CA . PRO A 1 89 ? 6.409 2.392 -13.707 1.00 89.06 89 PRO A CA 1
ATOM 678 C C . PRO A 1 89 ? 6.425 1.926 -15.169 1.00 89.06 89 PRO A C 1
ATOM 680 O O . PRO A 1 89 ? 5.766 0.942 -15.507 1.00 89.06 89 PRO A O 1
ATOM 683 N N . HIS A 1 90 ? 7.212 2.575 -16.035 1.00 88.19 90 HIS A N 1
ATOM 684 C CA . HIS A 1 90 ? 7.255 2.279 -17.471 1.00 88.19 90 HIS A CA 1
ATOM 685 C C . HIS A 1 90 ? 7.946 0.948 -17.751 1.00 88.19 90 HIS A C 1
ATOM 687 O O . HIS A 1 90 ? 7.491 0.162 -18.585 1.00 88.19 90 HIS A O 1
ATOM 693 N N . VAL A 1 91 ? 9.038 0.671 -17.036 1.00 89.38 91 VAL A N 1
ATOM 694 C CA . VAL A 1 91 ? 9.771 -0.600 -17.150 1.00 89.38 91 VAL A CA 1
ATOM 695 C C . VAL A 1 91 ? 8.991 -1.734 -16.492 1.00 89.38 91 VAL A C 1
ATOM 697 O O . VAL A 1 91 ? 8.925 -2.850 -17.019 1.00 89.38 91 VAL A O 1
ATOM 700 N N . THR A 1 92 ? 8.396 -1.454 -15.337 1.00 89.94 92 THR A N 1
ATOM 701 C CA . THR A 1 92 ? 7.738 -2.470 -14.520 1.00 89.94 92 THR A CA 1
ATOM 702 C C . THR A 1 92 ? 6.449 -2.964 -15.158 1.00 89.94 92 THR A C 1
ATOM 704 O O . THR A 1 92 ? 6.275 -4.175 -15.286 1.00 89.94 92 THR A O 1
ATOM 707 N N . ALA A 1 93 ? 5.603 -2.057 -15.659 1.00 84.81 93 ALA A N 1
ATOM 708 C CA . ALA A 1 93 ? 4.344 -2.420 -16.310 1.00 84.81 93 ALA A CA 1
ATOM 709 C C . ALA A 1 93 ? 4.544 -3.272 -17.579 1.00 84.81 93 ALA A C 1
ATOM 711 O O . ALA A 1 93 ? 3.668 -4.047 -17.953 1.00 84.81 93 ALA A O 1
ATOM 712 N N . ARG A 1 94 ? 5.708 -3.164 -18.234 1.00 88.56 94 ARG A N 1
ATOM 713 C CA . ARG A 1 94 ? 6.055 -3.933 -19.443 1.00 88.56 94 ARG A CA 1
ATOM 714 C C . ARG A 1 94 ? 6.677 -5.297 -19.149 1.00 88.56 94 ARG A C 1
ATOM 716 O O . ARG A 1 94 ? 6.810 -6.109 -20.060 1.00 88.56 94 ARG A O 1
ATOM 723 N N . THR A 1 95 ? 7.073 -5.556 -17.902 1.00 93.12 95 THR A N 1
ATOM 724 C CA . THR A 1 95 ? 7.773 -6.786 -17.515 1.00 93.12 95 THR A CA 1
ATOM 725 C C . THR A 1 95 ? 6.921 -7.581 -16.524 1.00 93.12 95 THR A C 1
ATOM 727 O O . THR A 1 95 ? 6.918 -7.246 -15.338 1.00 93.12 95 THR A O 1
ATOM 730 N N . PRO A 1 96 ? 6.259 -8.678 -16.947 1.00 93.62 96 PRO A N 1
ATOM 731 C CA . PRO A 1 96 ? 5.333 -9.427 -16.091 1.00 93.62 96 PRO A CA 1
ATOM 732 C C . PRO A 1 96 ? 5.932 -9.851 -14.745 1.00 93.62 96 PRO A C 1
ATOM 734 O O . PRO A 1 96 ? 5.290 -9.711 -13.709 1.00 93.62 96 PRO A O 1
ATOM 737 N N . ASN A 1 97 ? 7.196 -10.284 -14.732 1.00 94.25 97 ASN A N 1
ATOM 738 C CA . ASN A 1 97 ? 7.880 -10.699 -13.503 1.00 94.25 97 ASN A CA 1
ATOM 739 C C . ASN A 1 97 ? 8.138 -9.531 -12.538 1.00 94.25 97 ASN A C 1
ATOM 741 O O . ASN A 1 97 ? 8.087 -9.719 -11.324 1.00 94.25 97 ASN A O 1
ATOM 745 N N . LYS A 1 98 ? 8.418 -8.326 -13.055 1.00 95.25 98 LYS A N 1
ATOM 746 C CA . LYS A 1 98 ? 8.594 -7.138 -12.208 1.00 95.25 98 LYS A CA 1
ATOM 747 C C . LYS A 1 98 ? 7.247 -6.690 -11.655 1.00 95.25 98 LYS A C 1
ATOM 749 O O . LYS A 1 98 ? 7.143 -6.477 -10.455 1.00 95.25 98 LYS A O 1
ATOM 754 N N . GLN A 1 99 ? 6.203 -6.664 -12.486 1.00 94.62 99 GLN A N 1
ATOM 755 C CA . GLN A 1 99 ? 4.848 -6.361 -12.023 1.00 94.62 99 GLN A CA 1
ATOM 756 C C . GLN A 1 99 ? 4.357 -7.368 -10.968 1.00 94.62 99 GLN A C 1
ATOM 758 O O . GLN A 1 99 ? 3.749 -6.971 -9.978 1.00 94.62 99 GLN A O 1
ATOM 763 N N . ALA A 1 100 ? 4.661 -8.659 -11.127 1.00 95.69 100 ALA A N 1
ATOM 764 C CA . ALA A 1 100 ? 4.327 -9.682 -10.138 1.00 95.69 100 ALA A CA 1
ATOM 765 C C . ALA A 1 100 ? 5.023 -9.440 -8.788 1.00 95.69 100 ALA A C 1
ATOM 767 O O . ALA A 1 100 ? 4.380 -9.550 -7.745 1.00 95.69 100 ALA A O 1
ATOM 768 N N . ASN A 1 101 ? 6.309 -9.071 -8.800 1.00 96.38 101 ASN A N 1
ATOM 769 C CA . ASN A 1 101 ? 7.025 -8.680 -7.582 1.00 96.38 101 ASN A CA 1
ATOM 770 C C . ASN A 1 101 ? 6.424 -7.429 -6.946 1.00 96.38 101 ASN A C 1
ATOM 772 O O . ASN A 1 101 ? 6.204 -7.402 -5.740 1.00 96.38 101 ASN A O 1
ATOM 776 N N . MET A 1 102 ? 6.074 -6.432 -7.754 1.00 94.88 102 MET A N 1
ATOM 777 C CA . MET A 1 102 ? 5.449 -5.219 -7.245 1.00 94.88 102 MET A CA 1
ATOM 778 C C . MET A 1 102 ? 4.108 -5.474 -6.564 1.00 94.88 102 MET A C 1
ATOM 780 O O . MET A 1 102 ? 3.856 -4.944 -5.483 1.00 94.88 102 MET A O 1
ATOM 784 N N . ASN A 1 103 ? 3.284 -6.353 -7.135 1.00 95.12 103 ASN A N 1
ATOM 785 C CA . ASN A 1 103 ? 2.043 -6.782 -6.499 1.00 95.12 103 ASN A CA 1
ATOM 786 C C . ASN A 1 103 ? 2.314 -7.506 -5.169 1.00 95.12 103 ASN A C 1
ATOM 788 O O . ASN A 1 103 ? 1.575 -7.306 -4.208 1.00 95.12 103 ASN A O 1
ATOM 792 N N . MET A 1 104 ? 3.376 -8.319 -5.085 1.00 97.25 104 MET A N 1
ATOM 793 C CA . MET A 1 104 ? 3.762 -8.977 -3.833 1.00 97.25 104 MET A CA 1
ATOM 794 C C . MET A 1 104 ? 4.257 -7.990 -2.773 1.00 97.25 104 MET A C 1
ATOM 796 O O . MET A 1 104 ? 3.901 -8.153 -1.611 1.00 97.25 104 MET A O 1
ATOM 800 N N . PHE A 1 105 ? 5.017 -6.956 -3.142 1.00 97.50 105 PHE A N 1
ATOM 801 C CA . PHE A 1 105 ? 5.429 -5.907 -2.204 1.00 97.50 105 PHE A CA 1
ATOM 802 C C . PHE A 1 105 ? 4.229 -5.143 -1.646 1.00 97.50 105 PHE A C 1
ATOM 804 O O . PHE A 1 105 ? 4.118 -4.966 -0.434 1.00 97.50 105 PHE A O 1
ATOM 811 N N . ALA A 1 106 ? 3.298 -4.749 -2.518 1.00 96.38 106 ALA A N 1
ATOM 812 C CA . ALA A 1 106 ? 2.062 -4.096 -2.106 1.00 96.38 106 ALA A CA 1
ATOM 813 C C . ALA A 1 106 ? 1.234 -5.007 -1.182 1.00 96.38 106 ALA A C 1
ATOM 815 O O . ALA A 1 106 ? 0.738 -4.564 -0.149 1.00 96.38 106 ALA A O 1
ATOM 816 N N . TYR A 1 107 ? 1.139 -6.301 -1.503 1.00 97.06 107 TYR A N 1
ATOM 817 C CA . TYR A 1 107 ? 0.413 -7.261 -0.675 1.00 97.06 107 TYR A CA 1
ATOM 818 C C . TYR A 1 107 ? 1.097 -7.524 0.674 1.00 97.06 107 TYR A C 1
ATOM 820 O O . TYR A 1 107 ? 0.410 -7.645 1.686 1.00 97.06 107 TYR A O 1
ATOM 828 N N . LEU A 1 108 ? 2.432 -7.543 0.722 1.00 97.94 108 LEU A N 1
ATOM 829 C CA . LEU A 1 108 ? 3.204 -7.678 1.958 1.00 97.94 108 LEU A CA 1
ATOM 830 C C . LEU A 1 108 ? 3.046 -6.456 2.873 1.00 97.94 108 LEU A C 1
ATOM 832 O O . LEU A 1 108 ? 2.795 -6.635 4.062 1.00 97.94 108 LEU A O 1
ATOM 836 N N . LEU A 1 109 ? 3.103 -5.228 2.342 1.00 97.88 109 LEU A N 1
ATOM 837 C CA . LEU A 1 109 ? 2.761 -4.031 3.127 1.00 97.88 109 LEU A CA 1
ATOM 838 C C . LEU A 1 109 ? 1.301 -4.046 3.578 1.00 97.88 109 LEU A C 1
ATOM 840 O O . LEU A 1 109 ? 1.004 -3.685 4.714 1.00 97.88 109 LEU A O 1
ATOM 844 N N . GLY A 1 110 ? 0.396 -4.524 2.723 1.00 97.00 110 GLY A N 1
ATOM 845 C CA . GLY A 1 110 ? -0.988 -4.782 3.096 1.00 97.00 110 GLY A CA 1
ATOM 846 C C . GLY A 1 110 ? -1.089 -5.728 4.292 1.00 97.00 110 GLY A C 1
ATOM 847 O O . GLY A 1 110 ? -1.747 -5.406 5.276 1.00 97.00 110 GLY A O 1
ATOM 848 N N . ALA A 1 111 ? -0.388 -6.862 4.271 1.00 97.38 111 ALA A N 1
ATOM 849 C CA . ALA A 1 111 ? -0.352 -7.797 5.394 1.00 97.38 111 ALA A CA 1
ATOM 850 C C . ALA A 1 111 ? 0.217 -7.149 6.672 1.00 97.38 111 ALA A C 1
ATOM 852 O O . ALA A 1 111 ? -0.398 -7.269 7.730 1.00 97.38 111 ALA A O 1
ATOM 853 N N . LEU A 1 112 ? 1.322 -6.399 6.567 1.00 97.62 112 LEU A N 1
ATOM 854 C CA . LEU A 1 112 ? 1.923 -5.665 7.691 1.00 97.62 112 LEU A CA 1
ATOM 855 C C . LEU A 1 112 ? 0.964 -4.624 8.285 1.00 97.62 112 LEU A C 1
ATOM 857 O O . LEU A 1 112 ? 0.866 -4.497 9.506 1.00 97.62 112 LEU A O 1
ATOM 861 N N . SER A 1 113 ? 0.188 -3.937 7.442 1.00 97.38 113 SER A N 1
ATOM 862 C CA . SER A 1 113 ? -0.781 -2.931 7.889 1.00 97.38 113 SER A CA 1
ATOM 863 C C . SER A 1 113 ? -1.878 -3.500 8.794 1.00 97.38 113 SER A C 1
ATOM 865 O O . SER A 1 113 ? -2.499 -2.748 9.531 1.00 97.38 113 SER A O 1
ATOM 867 N N . ASN A 1 114 ? -2.083 -4.823 8.824 1.00 95.44 114 ASN A N 1
ATOM 868 C CA . ASN A 1 114 ? -3.009 -5.434 9.776 1.00 95.44 114 ASN A CA 1
ATOM 869 C C . ASN A 1 114 ? -2.596 -5.187 11.238 1.00 95.44 114 ASN A C 1
ATOM 871 O O . ASN A 1 114 ? -3.456 -4.987 12.094 1.00 95.44 114 ASN A O 1
ATOM 875 N N . ILE A 1 115 ? -1.295 -5.209 11.526 1.00 95.19 115 ILE A N 1
ATOM 876 C CA . ILE A 1 115 ? -0.744 -5.039 12.881 1.00 95.19 115 ILE A CA 1
ATOM 877 C C . ILE A 1 115 ? -0.015 -3.701 13.063 1.00 95.19 115 ILE A C 1
ATOM 879 O O . ILE A 1 115 ? 0.242 -3.294 14.194 1.00 95.19 115 ILE A O 1
ATOM 883 N N . ARG A 1 116 ? 0.309 -3.006 11.964 1.00 96.69 116 ARG A N 1
ATOM 884 C CA . ARG A 1 116 ? 1.073 -1.748 11.944 1.00 96.69 116 ARG A CA 1
ATOM 885 C C . ARG A 1 116 ? 0.438 -0.698 11.026 1.00 96.69 116 ARG A C 1
ATOM 887 O O . ARG A 1 116 ? 1.135 -0.015 10.280 1.00 96.69 116 ARG A O 1
ATOM 894 N N . PHE A 1 117 ? -0.893 -0.585 11.068 1.00 96.69 117 PHE A N 1
ATOM 895 C CA . PHE A 1 117 ? -1.666 0.261 10.151 1.00 96.69 117 PHE A CA 1
ATOM 896 C C . PHE A 1 117 ? -1.130 1.692 10.075 1.00 96.69 117 PHE A C 1
ATOM 898 O O . PHE A 1 117 ? -0.720 2.109 8.999 1.00 96.69 117 PHE A O 1
ATOM 905 N N . THR A 1 118 ? -1.053 2.390 11.212 1.00 96.19 118 THR A N 1
ATOM 906 C CA . THR A 1 118 ? -0.634 3.796 11.311 1.00 96.19 1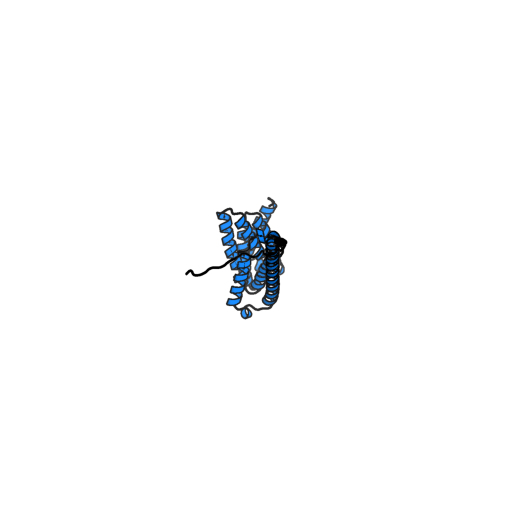18 THR A CA 1
ATOM 907 C C . THR A 1 118 ? 0.741 4.047 10.687 1.00 96.19 118 THR A C 1
ATOM 909 O O . THR A 1 118 ? 0.932 5.028 9.978 1.00 96.19 118 THR A O 1
ATOM 912 N N . SER A 1 119 ? 1.709 3.151 10.917 1.00 97.38 119 SER A N 1
ATOM 913 C CA . SER A 1 119 ? 3.066 3.288 10.367 1.00 97.38 119 SER A CA 1
ATOM 914 C C . SER A 1 119 ? 3.052 3.186 8.842 1.00 97.38 119 SER A C 1
ATOM 916 O O . SER A 1 119 ? 3.568 4.056 8.137 1.00 97.38 119 SER A O 1
ATOM 918 N N . VAL A 1 120 ? 2.390 2.148 8.321 1.00 98.00 120 VAL A N 1
ATOM 919 C CA . VAL A 1 120 ? 2.316 1.883 6.882 1.00 98.00 120 VAL A CA 1
ATOM 920 C C . VAL A 1 120 ? 1.489 2.953 6.161 1.00 98.00 120 VAL A C 1
ATOM 922 O O . VAL A 1 120 ? 1.927 3.470 5.131 1.00 98.00 120 VAL A O 1
ATOM 925 N N . SER A 1 121 ? 0.315 3.308 6.689 1.00 97.12 121 SER A N 1
ATOM 926 C CA . SER A 1 121 ? -0.598 4.285 6.087 1.00 97.12 121 SER A CA 1
ATOM 927 C C . SER A 1 121 ? 0.025 5.679 6.031 1.00 97.12 121 SER A C 1
ATOM 929 O O . SER A 1 121 ? -0.024 6.313 4.977 1.00 97.12 121 SER A O 1
ATOM 931 N N . ASN A 1 122 ? 0.704 6.118 7.096 1.00 96.94 122 ASN A N 1
ATOM 932 C CA . ASN A 1 122 ? 1.401 7.404 7.124 1.00 96.94 122 ASN A CA 1
ATOM 933 C C . ASN A 1 122 ? 2.550 7.461 6.112 1.00 96.94 122 ASN A C 1
ATOM 935 O O . ASN A 1 122 ? 2.748 8.494 5.475 1.00 96.94 122 ASN A O 1
ATOM 939 N N . ARG A 1 123 ? 3.280 6.354 5.909 1.00 97.19 123 ARG A N 1
ATOM 940 C CA . ARG A 1 123 ? 4.334 6.270 4.882 1.00 97.19 123 ARG A CA 1
ATOM 941 C C . ARG A 1 123 ? 3.768 6.489 3.481 1.00 97.19 123 ARG A C 1
ATOM 943 O O . ARG A 1 123 ? 4.331 7.261 2.708 1.00 97.19 123 ARG A O 1
ATOM 950 N N . PHE A 1 124 ? 2.644 5.841 3.169 1.00 97.25 124 PHE A N 1
ATOM 951 C CA . PHE A 1 124 ? 1.947 6.052 1.901 1.00 97.25 124 PHE A CA 1
ATOM 952 C C . PHE A 1 124 ? 1.409 7.475 1.776 1.00 97.25 124 PHE A C 1
ATOM 954 O O . PHE A 1 124 ? 1.645 8.098 0.747 1.00 97.25 124 PHE A O 1
ATOM 961 N N . ALA A 1 125 ? 0.721 7.989 2.797 1.00 96.06 125 ALA A N 1
ATOM 962 C CA . ALA A 1 125 ? 0.142 9.330 2.798 1.00 96.06 125 ALA A CA 1
ATOM 963 C C . ALA A 1 125 ? 1.204 10.410 2.543 1.00 96.06 125 ALA A C 1
ATOM 965 O O . ALA A 1 125 ? 1.079 11.181 1.595 1.00 96.06 125 ALA A O 1
ATOM 966 N N . ALA A 1 126 ? 2.297 10.392 3.311 1.00 95.69 126 ALA A N 1
ATOM 967 C CA . ALA A 1 126 ? 3.367 11.378 3.191 1.00 95.69 126 ALA A CA 1
ATOM 968 C C . ALA A 1 126 ? 4.025 11.367 1.803 1.00 95.69 126 ALA A C 1
ATOM 970 O O . ALA A 1 126 ? 4.286 12.421 1.222 1.00 95.69 126 ALA A O 1
ATOM 971 N N . GLU A 1 127 ? 4.286 10.181 1.249 1.00 95.50 127 GLU A N 1
ATOM 972 C CA . GLU A 1 127 ? 4.895 10.072 -0.076 1.00 95.50 127 GLU A CA 1
ATOM 973 C C . GLU A 1 127 ? 3.916 10.463 -1.190 1.00 95.50 127 GLU A C 1
ATOM 975 O O . GLU A 1 127 ? 4.310 11.119 -2.152 1.00 95.50 127 GLU A O 1
ATOM 980 N N . MET A 1 128 ? 2.638 10.098 -1.060 1.00 94.56 128 MET A N 1
ATOM 981 C CA . MET A 1 128 ? 1.583 10.488 -1.993 1.00 94.56 128 MET A CA 1
ATOM 982 C C . MET A 1 128 ? 1.432 12.011 -2.063 1.00 94.56 128 MET A C 1
ATOM 984 O O . MET A 1 128 ? 1.416 12.562 -3.165 1.00 94.56 128 MET A O 1
ATOM 988 N N . ASP A 1 129 ? 1.407 12.693 -0.918 1.00 92.25 129 ASP A N 1
ATOM 989 C CA . ASP A 1 129 ? 1.340 14.155 -0.850 1.00 92.25 129 ASP A CA 1
ATOM 990 C C . ASP A 1 129 ? 2.588 14.808 -1.462 1.00 92.25 129 ASP A C 1
ATOM 992 O O . ASP A 1 129 ? 2.482 15.728 -2.281 1.00 92.25 129 ASP A O 1
ATOM 996 N N . ALA A 1 130 ? 3.779 14.288 -1.141 1.00 91.00 130 ALA A N 1
ATOM 997 C CA . ALA A 1 130 ? 5.035 14.772 -1.708 1.00 91.00 130 ALA A CA 1
ATOM 998 C C . ALA A 1 130 ? 5.079 14.609 -3.239 1.00 91.00 130 ALA A C 1
ATOM 1000 O O . ALA A 1 130 ? 5.461 15.537 -3.957 1.00 91.00 130 ALA A O 1
ATOM 1001 N N . MET A 1 131 ? 4.661 13.453 -3.760 1.00 89.12 131 MET A N 1
ATOM 1002 C CA . MET A 1 131 ? 4.623 13.193 -5.201 1.00 89.12 131 MET A CA 1
ATOM 1003 C C . MET A 1 131 ? 3.552 14.024 -5.913 1.00 89.12 131 MET A C 1
ATOM 1005 O O . MET A 1 131 ? 3.806 14.504 -7.017 1.00 89.12 131 MET A O 1
ATOM 1009 N N . ASN A 1 132 ? 2.391 14.241 -5.291 1.00 89.06 132 ASN A N 1
ATOM 1010 C CA . ASN A 1 132 ? 1.330 15.087 -5.838 1.00 89.06 132 ASN A CA 1
ATOM 1011 C C . ASN A 1 132 ? 1.794 16.538 -5.997 1.00 89.06 132 ASN A C 1
ATOM 1013 O O . ASN A 1 132 ? 1.608 17.147 -7.050 1.00 89.06 132 ASN A O 1
ATOM 1017 N N . TRP A 1 133 ? 2.484 17.072 -4.987 1.00 85.69 133 TRP A N 1
ATOM 1018 C CA . TRP A 1 133 ? 3.092 18.399 -5.058 1.00 85.69 133 TRP A CA 1
ATOM 1019 C C . TRP A 1 133 ? 4.092 18.517 -6.218 1.00 85.69 133 TRP A C 1
ATOM 1021 O O . TRP A 1 133 ? 4.032 19.461 -7.010 1.00 85.69 133 TRP A O 1
ATOM 1031 N N . VAL A 1 134 ? 4.987 17.535 -6.367 1.00 82.44 134 VAL A N 1
ATOM 1032 C CA . VAL A 1 134 ? 5.978 17.514 -7.456 1.00 82.44 134 VAL A CA 1
ATOM 1033 C C . VAL A 1 134 ? 5.309 17.405 -8.830 1.00 82.44 134 VAL A C 1
ATOM 1035 O O . VAL A 1 134 ? 5.710 18.117 -9.755 1.00 82.44 134 VAL A O 1
ATOM 1038 N N . ALA A 1 135 ? 4.287 16.556 -8.965 1.00 80.69 135 ALA A N 1
ATOM 1039 C CA . ALA A 1 135 ? 3.521 16.399 -10.198 1.00 80.69 135 ALA A CA 1
ATOM 1040 C C . ALA A 1 135 ? 2.831 17.713 -10.602 1.00 80.69 135 ALA A C 1
ATOM 1042 O O . ALA A 1 135 ? 2.925 18.122 -11.760 1.00 80.69 135 ALA A O 1
ATOM 1043 N N . HIS A 1 136 ? 2.235 18.426 -9.640 1.00 78.62 136 HIS A N 1
ATOM 1044 C CA . HIS A 1 136 ? 1.588 19.717 -9.872 1.00 78.62 136 HIS A CA 1
ATOM 1045 C C . HIS A 1 136 ? 2.555 20.830 -10.283 1.00 78.62 136 HIS A C 1
ATOM 1047 O O . HIS A 1 136 ? 2.227 21.609 -11.176 1.00 78.62 136 HIS A O 1
ATOM 1053 N N . LEU A 1 137 ? 3.730 20.926 -9.652 1.00 75.81 137 LEU A N 1
ATOM 1054 C CA . LEU A 1 137 ? 4.682 22.004 -9.938 1.00 75.81 137 LEU A CA 1
ATOM 1055 C C . LEU A 1 137 ? 5.370 21.869 -11.296 1.00 75.81 137 LEU A C 1
ATOM 1057 O O . LEU A 1 137 ? 5.771 22.874 -11.880 1.00 75.81 137 LEU A O 1
ATOM 1061 N N . ARG A 1 138 ? 5.586 20.637 -11.764 1.00 66.12 138 ARG A N 1
ATOM 1062 C CA . ARG A 1 138 ? 6.441 20.375 -12.931 1.00 66.12 138 ARG A CA 1
ATOM 1063 C C . ARG A 1 138 ? 5.681 19.905 -14.170 1.00 66.12 138 ARG A C 1
ATOM 1065 O O . ARG A 1 138 ? 6.334 19.688 -15.185 1.00 66.12 138 ARG A O 1
ATOM 1072 N N . ASP A 1 139 ? 4.361 19.707 -14.072 1.00 63.94 139 ASP A N 1
ATOM 1073 C CA . ASP A 1 139 ? 3.509 19.068 -15.097 1.00 63.94 139 ASP A CA 1
ATOM 1074 C C . ASP A 1 139 ? 4.183 17.827 -15.720 1.00 63.94 139 ASP A C 1
ATOM 1076 O O . ASP A 1 139 ? 4.171 17.570 -16.927 1.00 63.94 139 ASP A O 1
ATOM 1080 N N . GLN A 1 140 ? 4.888 17.070 -14.873 1.00 71.62 140 GLN A N 1
ATOM 1081 C CA . GLN A 1 140 ? 5.718 15.964 -15.317 1.00 71.62 140 GLN A CA 1
ATOM 1082 C C . GLN A 1 140 ? 4.869 14.705 -15.430 1.00 71.62 140 GLN A C 1
ATOM 1084 O O . GLN A 1 140 ? 4.498 14.100 -14.424 1.00 71.62 140 GLN A O 1
ATOM 1089 N N . LYS A 1 141 ? 4.648 14.249 -16.669 1.00 76.31 141 LYS A N 1
ATOM 1090 C CA . LYS A 1 141 ? 4.000 12.958 -16.965 1.00 76.31 141 LYS A CA 1
ATOM 1091 C C . LYS A 1 141 ? 4.626 11.786 -16.197 1.00 76.31 141 LYS A C 1
ATOM 1093 O O . LYS A 1 141 ? 3.908 10.882 -15.776 1.00 76.31 141 LYS A O 1
ATOM 1098 N N . ASP A 1 142 ? 5.938 11.819 -15.966 1.00 81.62 142 ASP A N 1
ATOM 1099 C CA . ASP A 1 142 ? 6.633 10.792 -15.180 1.00 81.62 142 ASP A CA 1
ATOM 1100 C C . ASP A 1 142 ? 6.301 10.853 -13.681 1.00 81.62 142 ASP A C 1
ATOM 1102 O O . ASP A 1 142 ? 6.236 9.811 -13.027 1.00 81.62 142 ASP A O 1
ATOM 1106 N N . GLY A 1 143 ? 6.037 12.046 -13.138 1.00 85.44 143 GLY A N 1
ATOM 1107 C CA . GLY A 1 143 ? 5.564 12.223 -11.763 1.00 85.44 143 GLY A CA 1
ATOM 1108 C C . GLY A 1 143 ? 4.169 11.629 -11.565 1.00 85.44 143 GLY A C 1
ATOM 1109 O O . GLY A 1 143 ? 3.958 10.850 -10.639 1.00 85.44 143 GLY A O 1
ATOM 1110 N N . GLU A 1 144 ? 3.246 11.899 -12.492 1.00 88.12 144 GLU A N 1
ATOM 1111 C CA . GLU A 1 144 ? 1.892 11.316 -12.504 1.00 88.12 144 GLU A CA 1
ATOM 1112 C C . GLU A 1 144 ? 1.915 9.782 -12.643 1.00 88.12 144 GLU A C 1
ATOM 1114 O O . GLU A 1 144 ? 1.131 9.075 -12.005 1.00 88.12 144 GLU A O 1
ATOM 1119 N N . ALA A 1 145 ? 2.826 9.233 -13.454 1.00 88.62 145 ALA A N 1
ATOM 1120 C CA . ALA A 1 145 ? 2.995 7.786 -13.577 1.00 88.62 145 ALA A CA 1
ATOM 1121 C C . ALA A 1 145 ? 3.478 7.154 -12.260 1.00 88.62 145 ALA A C 1
ATOM 1123 O O . ALA A 1 145 ? 2.936 6.131 -11.838 1.00 88.62 145 ALA A O 1
ATOM 1124 N N . ARG A 1 146 ? 4.461 7.770 -11.588 1.00 89.94 146 ARG A N 1
ATOM 1125 C CA . ARG A 1 146 ? 4.984 7.298 -10.293 1.00 89.94 146 ARG A CA 1
ATOM 1126 C C . ARG A 1 146 ? 3.948 7.408 -9.180 1.00 89.94 146 ARG A C 1
ATOM 1128 O O . ARG A 1 146 ? 3.756 6.436 -8.455 1.00 89.94 146 ARG A O 1
ATOM 1135 N N . LEU A 1 147 ? 3.228 8.526 -9.103 1.00 92.62 147 LEU A N 1
ATOM 1136 C CA . LEU A 1 147 ? 2.133 8.704 -8.151 1.00 92.62 147 LEU A CA 1
ATOM 1137 C C . LEU A 1 147 ? 1.031 7.661 -8.373 1.00 92.62 147 LEU A C 1
ATOM 1139 O O . LEU A 1 147 ? 0.605 7.006 -7.427 1.00 92.62 147 LEU A O 1
ATOM 1143 N N . GLY A 1 148 ? 0.616 7.435 -9.623 1.00 91.81 148 GLY A N 1
ATOM 1144 C CA . GLY A 1 148 ? -0.359 6.391 -9.949 1.00 91.81 148 GLY A CA 1
ATOM 1145 C C . GLY A 1 148 ? 0.113 4.994 -9.530 1.00 91.81 148 GLY A C 1
ATOM 1146 O O . GLY A 1 148 ? -0.679 4.195 -9.032 1.00 91.81 148 GLY A O 1
ATOM 1147 N N . TYR A 1 149 ? 1.408 4.706 -9.671 1.00 90.44 149 TYR A N 1
ATOM 1148 C CA . TYR A 1 149 ? 1.996 3.443 -9.226 1.00 90.44 149 TYR A CA 1
ATOM 1149 C C . TYR A 1 149 ? 1.980 3.294 -7.699 1.00 90.44 149 TYR A C 1
ATOM 1151 O O . TYR A 1 149 ? 1.595 2.247 -7.179 1.00 90.44 149 TYR A O 1
ATOM 1159 N N . LEU A 1 150 ? 2.325 4.362 -6.976 1.00 93.81 150 LEU A N 1
ATOM 1160 C CA . LEU A 1 150 ? 2.270 4.406 -5.517 1.00 93.81 150 LEU A CA 1
ATOM 1161 C C . LEU A 1 150 ? 0.839 4.188 -4.998 1.00 93.81 150 LEU A C 1
ATOM 1163 O O . LEU A 1 150 ? 0.633 3.385 -4.089 1.00 93.81 150 LEU A O 1
ATOM 1167 N N . VAL A 1 151 ? -0.154 4.822 -5.630 1.00 94.50 151 VAL A N 1
ATOM 1168 C CA . VAL A 1 151 ? -1.587 4.672 -5.312 1.00 94.50 151 VAL A CA 1
ATOM 1169 C C . VAL A 1 151 ? -2.065 3.228 -5.491 1.00 94.50 151 VAL A C 1
ATOM 1171 O O . VAL A 1 151 ? -2.866 2.735 -4.698 1.00 94.50 151 VAL A O 1
ATOM 1174 N N . GLN A 1 152 ? -1.567 2.504 -6.495 1.00 92.06 152 GLN A N 1
ATOM 1175 C CA . GLN A 1 152 ? -1.877 1.076 -6.648 1.00 92.06 152 GLN A CA 1
ATOM 1176 C C . GLN A 1 152 ? -1.286 0.228 -5.514 1.00 92.06 152 GLN A C 1
ATOM 1178 O O . GLN A 1 152 ? -1.853 -0.808 -5.167 1.00 92.06 152 GLN A O 1
ATOM 1183 N N . GLY A 1 153 ? -0.182 0.661 -4.899 1.00 92.00 153 GLY A N 1
ATOM 1184 C CA . GLY A 1 153 ? 0.418 -0.004 -3.739 1.00 92.00 153 GLY A CA 1
ATOM 1185 C C . GLY A 1 153 ? -0.489 -0.027 -2.503 1.00 92.00 153 GLY A C 1
ATOM 1186 O O . GLY A 1 153 ? -0.384 -0.933 -1.680 1.00 92.00 153 GLY A O 1
ATOM 1187 N N . VAL A 1 154 ? -1.425 0.920 -2.409 1.00 94.62 154 VAL A N 1
ATOM 1188 C CA . VAL A 1 154 ? -2.342 1.084 -1.271 1.00 94.62 154 VAL A CA 1
ATOM 1189 C C . VAL A 1 154 ? -3.461 0.034 -1.254 1.00 94.62 154 VAL A C 1
ATOM 1191 O O . VAL A 1 154 ? -4.014 -0.258 -0.198 1.00 94.62 154 VAL A O 1
ATOM 1194 N N . GLN A 1 155 ? -3.793 -0.586 -2.391 1.00 92.62 155 GLN A N 1
ATOM 1195 C CA . GLN A 1 155 ? -5.003 -1.416 -2.554 1.00 92.62 155 GLN A CA 1
ATOM 1196 C C . GLN A 1 155 ? -5.143 -2.595 -1.571 1.00 92.62 155 GLN A C 1
ATOM 1198 O O . GLN A 1 155 ? -6.234 -3.138 -1.416 1.00 92.62 155 GLN A O 1
ATOM 1203 N N . PHE A 1 156 ? -4.051 -3.007 -0.919 1.00 94.75 156 PHE A N 1
ATOM 1204 C CA . PHE A 1 156 ? -4.032 -4.130 0.019 1.00 94.75 156 PHE A CA 1
ATOM 1205 C C . PHE A 1 156 ? -4.025 -3.722 1.496 1.00 94.75 156 PHE A C 1
ATOM 1207 O O . PHE A 1 156 ? -4.026 -4.619 2.348 1.00 94.75 156 PHE A O 1
ATOM 1214 N N . LEU A 1 157 ? -4.013 -2.420 1.813 1.00 96.25 157 LEU A N 1
ATOM 1215 C CA . LEU A 1 157 ? -4.065 -1.954 3.198 1.00 96.25 157 LEU A CA 1
ATOM 1216 C C . LEU A 1 157 ? -5.318 -2.479 3.908 1.00 96.25 157 LEU A C 1
ATOM 1218 O O . LEU A 1 157 ? -6.401 -2.566 3.323 1.00 96.25 157 LEU A O 1
ATOM 1222 N N . LYS A 1 158 ? -5.150 -2.841 5.181 1.00 94.75 158 LYS A N 1
ATOM 1223 C CA . LYS A 1 158 ? -6.201 -3.394 6.038 1.00 94.75 158 LYS A CA 1
ATOM 1224 C C . LYS A 1 158 ? -6.898 -2.282 6.791 1.00 94.75 158 LYS A C 1
ATOM 1226 O O . LYS A 1 158 ? -6.499 -1.923 7.893 1.00 94.75 158 LYS A O 1
ATOM 1231 N N . LEU A 1 159 ? -7.942 -1.755 6.163 1.00 92.94 159 LEU A N 1
ATOM 1232 C CA . LEU A 1 159 ? -8.815 -0.764 6.775 1.00 92.94 159 LEU A CA 1
ATOM 1233 C C . LEU A 1 159 ? -9.625 -1.426 7.890 1.00 92.94 159 LEU A C 1
ATOM 1235 O O . LEU A 1 159 ? -10.209 -2.492 7.684 1.00 92.94 159 LEU A O 1
ATOM 1239 N N . LYS A 1 160 ? -9.655 -0.798 9.063 1.00 89.69 160 LYS A N 1
ATOM 1240 C CA . LYS A 1 160 ? -10.369 -1.300 10.239 1.00 89.69 160 LYS A CA 1
ATOM 1241 C C . LYS A 1 160 ? -11.298 -0.220 10.757 1.00 89.69 160 LYS A C 1
ATOM 1243 O O . LYS A 1 160 ? -10.892 0.920 10.925 1.00 89.69 160 LYS A O 1
ATOM 1248 N N . VAL A 1 161 ? -12.535 -0.599 11.044 1.00 87.25 161 VAL A N 1
ATOM 1249 C CA . VAL A 1 161 ? -13.533 0.289 11.661 1.00 87.25 161 VAL A CA 1
ATOM 1250 C C . VAL A 1 161 ? -13.738 -0.002 13.144 1.00 87.25 161 VAL A C 1
ATOM 1252 O O . VAL A 1 161 ? -14.632 0.555 13.750 1.00 87.25 161 VAL A O 1
ATOM 1255 N N . TYR A 1 162 ? -12.932 -0.894 13.722 1.00 83.62 162 TYR A N 1
ATOM 1256 C CA . TYR A 1 162 ? -12.915 -1.176 15.152 1.00 83.62 162 TYR A CA 1
ATOM 1257 C C . TYR A 1 162 ? -11.529 -1.721 15.553 1.00 83.62 162 TYR A C 1
ATOM 1259 O O . TYR A 1 162 ? -10.922 -2.454 14.757 1.00 83.62 162 TYR A O 1
ATOM 1267 N N . PRO A 1 163 ? -11.015 -1.424 16.764 1.00 87.69 163 PRO A N 1
ATOM 1268 C CA . PRO A 1 163 ? -11.556 -0.489 17.763 1.00 87.69 163 PRO A CA 1
ATOM 1269 C C . PRO A 1 163 ? -11.501 0.972 17.290 1.00 87.69 163 PRO A C 1
ATOM 1271 O O . PRO A 1 163 ? -10.991 1.252 16.204 1.00 87.69 163 PRO A O 1
ATOM 1274 N N . LEU A 1 164 ? -12.040 1.895 18.091 1.00 85.00 164 LEU A N 1
ATOM 1275 C CA . LEU A 1 164 ? -12.215 3.305 17.722 1.00 85.00 164 LEU A CA 1
ATOM 1276 C C . LEU A 1 164 ? -10.910 3.980 17.259 1.00 85.00 164 LEU A C 1
ATOM 1278 O O . LEU A 1 164 ? -10.921 4.815 16.356 1.00 85.00 164 LEU A O 1
ATOM 1282 N N . GLU A 1 165 ? -9.769 3.603 17.833 1.00 87.94 165 GLU A N 1
ATOM 1283 C CA . GLU A 1 165 ? -8.451 4.096 17.427 1.00 87.94 165 GLU A CA 1
ATOM 1284 C C . GLU A 1 165 ? -8.134 3.699 15.980 1.00 87.94 165 GLU A C 1
ATOM 1286 O O . GLU A 1 165 ? -7.724 4.533 15.175 1.00 87.94 165 GLU A O 1
ATOM 1291 N N . ALA A 1 166 ? -8.396 2.439 15.621 1.00 89.06 166 ALA A N 1
ATOM 1292 C CA . ALA A 1 166 ? -8.181 1.935 14.268 1.00 89.06 166 ALA A CA 1
ATOM 1293 C C . ALA A 1 166 ? -9.171 2.552 13.267 1.00 89.06 166 ALA A C 1
ATOM 1295 O O . ALA A 1 166 ? -8.806 2.822 12.119 1.00 89.06 166 ALA A O 1
ATOM 1296 N N . PHE A 1 167 ? -10.402 2.819 13.717 1.00 88.00 167 PHE A N 1
ATOM 1297 C CA . PHE A 1 167 ? -11.392 3.564 12.949 1.00 88.00 167 PHE A CA 1
ATOM 1298 C C . PHE A 1 167 ? -10.901 4.972 12.619 1.00 88.00 167 PHE A C 1
ATOM 1300 O O . PHE A 1 167 ? -10.979 5.381 11.460 1.00 88.00 167 PHE A O 1
ATOM 1307 N N . LYS A 1 168 ? -10.376 5.701 13.610 1.00 88.69 168 LYS A N 1
ATOM 1308 C CA . LYS A 1 168 ? -9.861 7.058 13.415 1.00 88.69 168 LYS A CA 1
ATOM 1309 C C . LYS A 1 168 ? -8.705 7.070 12.419 1.00 88.69 168 LYS A C 1
ATOM 1311 O O . LYS A 1 168 ? -8.773 7.812 11.446 1.00 88.69 168 LYS A O 1
ATOM 1316 N N . ASP A 1 169 ? -7.714 6.199 12.600 1.00 92.00 169 ASP A N 1
ATOM 1317 C CA . ASP A 1 169 ? -6.574 6.110 11.681 1.00 92.00 169 ASP A CA 1
ATOM 1318 C C . ASP A 1 169 ? -7.025 5.785 10.247 1.00 92.00 169 ASP A C 1
ATOM 1320 O O . ASP A 1 169 ? -6.513 6.342 9.274 1.00 92.00 169 ASP A O 1
ATOM 1324 N N . THR A 1 170 ? -8.008 4.892 10.101 1.00 92.44 170 THR A N 1
ATOM 1325 C CA . THR A 1 170 ? -8.596 4.554 8.799 1.00 92.44 170 THR A CA 1
ATOM 1326 C C . THR A 1 170 ? -9.334 5.751 8.194 1.00 92.44 170 THR A C 1
ATOM 1328 O O . THR A 1 170 ? -9.182 6.019 7.001 1.00 92.44 170 THR A O 1
ATOM 1331 N N . ALA A 1 171 ? -10.121 6.473 8.995 1.00 90.31 171 ALA A N 1
ATOM 1332 C CA . ALA A 1 171 ? -10.866 7.653 8.564 1.00 90.31 171 ALA A CA 1
ATOM 1333 C C . ALA A 1 171 ? -9.922 8.762 8.083 1.00 90.31 171 ALA A C 1
ATOM 1335 O O . ALA A 1 171 ? -10.138 9.330 7.012 1.00 90.31 171 ALA A O 1
ATOM 1336 N N . ASP A 1 172 ? -8.859 9.019 8.845 1.00 91.81 172 ASP A N 1
ATOM 1337 C CA . ASP A 1 172 ? -7.835 10.010 8.524 1.00 91.81 172 ASP A CA 1
ATOM 1338 C C . ASP A 1 172 ? -7.116 9.629 7.221 1.00 91.81 172 ASP A C 1
ATOM 1340 O O . ASP A 1 172 ? -6.996 10.450 6.310 1.00 91.81 172 ASP A O 1
ATOM 1344 N N . PHE A 1 173 ? -6.741 8.354 7.059 1.00 94.38 173 PHE A N 1
ATOM 1345 C CA . PHE A 1 173 ? -6.130 7.873 5.819 1.00 94.38 173 PHE A CA 1
ATOM 1346 C C . PHE A 1 173 ? -7.056 8.021 4.601 1.00 94.38 173 PHE A C 1
ATOM 1348 O O . PHE A 1 173 ? -6.625 8.480 3.540 1.00 94.38 173 PHE A O 1
ATOM 1355 N N . ILE A 1 174 ? -8.336 7.655 4.733 1.00 93.12 174 ILE A N 1
ATOM 1356 C CA . ILE A 1 174 ? -9.318 7.798 3.651 1.00 93.12 174 ILE A CA 1
ATOM 1357 C C . ILE A 1 174 ? -9.579 9.269 3.322 1.00 93.12 174 ILE A C 1
ATOM 1359 O O . ILE A 1 174 ? -9.757 9.592 2.148 1.00 93.12 174 ILE A O 1
ATOM 1363 N N . ALA A 1 175 ? -9.546 10.172 4.302 1.00 92.69 175 ALA A N 1
ATOM 1364 C CA . ALA A 1 175 ? -9.645 11.606 4.055 1.00 92.69 175 ALA A CA 1
ATOM 1365 C C . ALA A 1 175 ? -8.456 12.130 3.228 1.00 92.69 175 ALA A C 1
ATOM 1367 O O . ALA A 1 175 ? -8.669 12.859 2.253 1.00 92.69 175 ALA A O 1
ATOM 1368 N N . THR A 1 176 ? -7.224 11.711 3.538 1.00 93.19 176 THR A N 1
ATOM 1369 C CA . THR A 1 176 ? 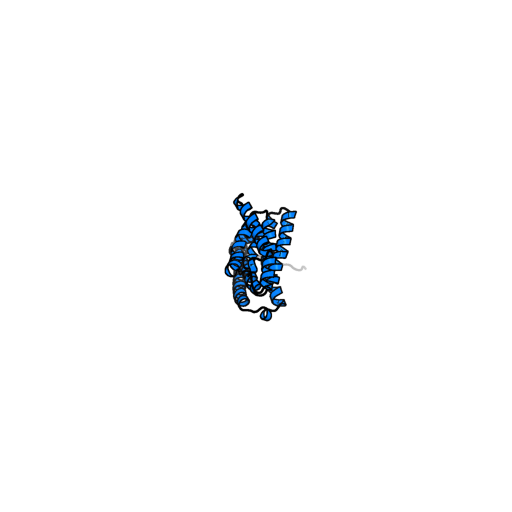-6.043 12.030 2.714 1.00 93.19 176 THR A CA 1
ATOM 1370 C C . THR A 1 176 ? -6.186 11.468 1.301 1.00 93.19 176 THR A C 1
ATOM 1372 O O . THR A 1 176 ? -5.995 12.185 0.319 1.00 93.19 176 THR A O 1
ATOM 1375 N N . PHE A 1 177 ? -6.602 10.205 1.174 1.00 93.31 177 PHE A N 1
ATOM 1376 C CA . PHE A 1 177 ? -6.816 9.562 -0.123 1.00 93.31 177 PHE A CA 1
ATOM 1377 C C . PHE A 1 177 ? -7.891 10.278 -0.960 1.00 93.31 177 PHE A C 1
ATOM 1379 O O . PHE A 1 177 ? -7.703 10.502 -2.156 1.00 93.31 177 PHE A O 1
ATOM 1386 N N . ALA A 1 178 ? -9.000 10.683 -0.333 1.00 93.88 178 ALA A N 1
ATOM 1387 C CA . ALA A 1 178 ? -10.081 11.431 -0.968 1.00 93.88 178 ALA A CA 1
ATOM 1388 C C . ALA A 1 178 ? -9.617 12.809 -1.459 1.00 93.88 178 ALA A C 1
ATOM 1390 O O . ALA A 1 178 ? -9.923 13.190 -2.589 1.00 93.88 178 ALA A O 1
ATOM 1391 N N . THR A 1 179 ? -8.835 13.517 -0.642 1.00 93.69 179 THR A N 1
ATOM 1392 C CA . THR A 1 179 ? -8.270 14.832 -0.983 1.00 93.69 179 THR A CA 1
ATOM 1393 C C . THR A 1 179 ? -7.326 14.725 -2.181 1.00 93.69 179 THR A C 1
ATOM 1395 O O . THR A 1 179 ? -7.435 15.492 -3.138 1.00 93.69 179 THR A O 1
ATOM 1398 N N . LEU A 1 180 ? -6.452 13.712 -2.190 1.00 92.88 180 LEU A N 1
ATOM 1399 C CA . LEU A 1 180 ? -5.577 13.444 -3.329 1.00 92.88 180 LEU A CA 1
ATOM 1400 C C . LEU A 1 180 ? -6.376 13.109 -4.598 1.00 92.88 180 LEU A C 1
ATOM 1402 O O . LEU A 1 180 ? -6.044 13.569 -5.696 1.00 92.88 180 LEU A O 1
ATOM 1406 N N . PHE A 1 181 ? -7.437 12.307 -4.471 1.00 93.06 181 PHE A N 1
ATOM 1407 C CA . PHE A 1 181 ? -8.282 11.957 -5.609 1.00 93.06 181 PHE A CA 1
ATOM 1408 C C . PHE A 1 181 ? -9.003 13.185 -6.178 1.00 93.06 181 PHE A C 1
ATOM 1410 O O . PHE A 1 181 ? -9.020 13.369 -7.399 1.00 93.06 181 PHE A O 1
ATOM 1417 N N . GLU A 1 182 ? -9.525 14.066 -5.327 1.00 93.00 182 GLU A N 1
ATOM 1418 C CA . GLU A 1 182 ? -10.126 15.333 -5.743 1.00 93.00 182 GLU A CA 1
ATOM 1419 C C . GLU A 1 182 ? -9.130 16.187 -6.545 1.00 93.00 18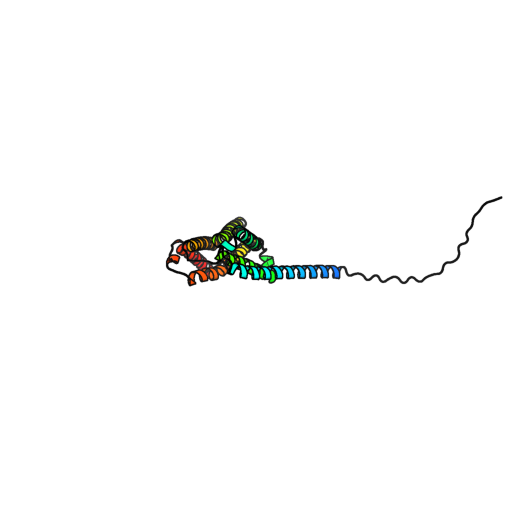2 GLU A C 1
ATOM 1421 O O . GLU A 1 182 ? -9.446 16.602 -7.669 1.00 93.00 182 GLU A O 1
ATOM 1426 N N . SER A 1 183 ? -7.904 16.365 -6.038 1.00 90.44 183 SER A N 1
ATOM 1427 C CA . SER A 1 183 ? -6.868 17.172 -6.698 1.00 90.44 183 SER A CA 1
ATOM 1428 C C . SER A 1 183 ? -6.272 16.525 -7.952 1.00 90.44 183 SER A C 1
ATOM 1430 O O . SER A 1 183 ? -5.636 17.216 -8.751 1.00 90.44 183 SER A O 1
ATOM 1432 N N . SER A 1 184 ? -6.486 15.221 -8.162 1.00 89.81 184 SER A N 1
ATOM 1433 C CA . SER A 1 184 ? -5.880 14.475 -9.269 1.00 89.81 184 SER A CA 1
ATOM 1434 C C . SER A 1 184 ? -6.278 15.020 -10.649 1.00 89.81 184 SER A C 1
ATOM 1436 O O . SER A 1 184 ? -7.457 15.273 -10.951 1.00 89.81 184 SER A O 1
ATOM 1438 N N . ARG A 1 185 ? -5.277 15.181 -11.525 1.00 83.50 185 ARG A N 1
ATOM 1439 C CA . ARG A 1 185 ? -5.446 15.731 -12.881 1.00 83.50 185 ARG A CA 1
ATOM 1440 C C . ARG A 1 185 ? -5.171 14.694 -13.962 1.00 83.50 185 ARG A C 1
ATOM 1442 O O . ARG A 1 185 ? -6.016 14.540 -14.851 1.00 83.50 185 ARG A O 1
ATOM 1449 N N . GLY A 1 186 ? -4.059 13.963 -13.872 1.00 84.81 186 GLY A N 1
ATOM 1450 C CA . GLY A 1 186 ? -3.654 12.995 -14.885 1.00 84.81 186 GLY A CA 1
ATOM 1451 C C . GLY A 1 186 ? -4.532 11.745 -14.921 1.00 84.81 186 GLY A C 1
ATOM 1452 O O . GLY A 1 186 ? -4.978 11.225 -13.895 1.00 84.81 186 GLY A O 1
ATOM 1453 N N . SER A 1 187 ? -4.768 11.234 -16.131 1.00 86.25 187 SER A N 1
ATOM 1454 C CA . SER A 1 187 ? -5.576 10.029 -16.355 1.00 86.25 187 SER A CA 1
ATOM 1455 C C . SER A 1 187 ? -4.973 8.786 -15.691 1.00 86.25 187 SER A C 1
ATOM 1457 O O . SER A 1 187 ? -5.718 7.930 -15.217 1.00 86.25 187 SER A O 1
ATOM 1459 N N . SER A 1 188 ? -3.640 8.715 -15.580 1.00 86.81 188 SER A N 1
ATOM 1460 C CA . SER A 1 188 ? -2.922 7.647 -14.870 1.00 86.81 188 SER A CA 1
ATOM 1461 C C . SER A 1 188 ? -3.309 7.582 -13.389 1.00 86.81 188 SER A C 1
ATOM 1463 O O . SER A 1 188 ? -3.747 6.533 -12.913 1.00 86.81 188 SER A O 1
ATOM 1465 N N . VAL A 1 189 ? -3.220 8.711 -12.672 1.00 91.62 189 VAL A N 1
ATOM 1466 C CA . VAL A 1 189 ? -3.560 8.789 -11.241 1.00 91.62 189 VAL A CA 1
ATOM 1467 C C . VAL A 1 189 ? -5.048 8.555 -11.031 1.00 91.62 189 VAL A C 1
ATOM 1469 O O . VAL A 1 189 ? -5.414 7.746 -10.186 1.00 91.62 189 VAL A O 1
ATOM 1472 N N . LYS A 1 190 ? -5.911 9.174 -11.846 1.00 92.00 190 LYS A N 1
ATOM 1473 C CA . LYS A 1 190 ? -7.363 8.946 -11.790 1.00 92.00 190 LYS A CA 1
ATOM 1474 C C . LYS A 1 190 ? -7.716 7.467 -11.965 1.00 92.00 190 LYS A C 1
ATOM 1476 O O . LYS A 1 190 ? -8.462 6.914 -11.166 1.00 92.00 190 LYS A O 1
ATOM 1481 N N . THR A 1 191 ? -7.124 6.803 -12.960 1.00 91.25 191 THR A N 1
ATOM 1482 C CA . THR A 1 191 ? -7.337 5.368 -13.204 1.00 91.25 191 THR A CA 1
ATOM 1483 C C . THR A 1 191 ? -6.846 4.518 -12.034 1.00 91.25 191 THR A C 1
ATOM 1485 O O . THR A 1 191 ? -7.528 3.578 -11.630 1.00 91.25 191 THR A O 1
ATOM 1488 N N . ALA A 1 192 ? -5.666 4.826 -11.486 1.00 92.75 192 ALA A N 1
ATOM 1489 C CA . ALA A 1 192 ? -5.130 4.135 -10.318 1.00 92.75 192 ALA A CA 1
ATOM 1490 C C . ALA A 1 192 ? -6.048 4.298 -9.097 1.00 92.75 192 ALA A C 1
ATOM 1492 O O . ALA A 1 192 ? -6.399 3.304 -8.470 1.00 92.75 192 ALA A O 1
ATOM 1493 N N . MET A 1 193 ? -6.503 5.521 -8.824 1.00 93.25 193 MET A N 1
ATOM 1494 C CA . MET A 1 193 ? -7.428 5.842 -7.737 1.00 93.25 193 MET A CA 1
ATOM 1495 C C . MET A 1 193 ? -8.725 5.044 -7.838 1.00 93.25 193 MET A C 1
ATOM 1497 O O . MET A 1 193 ? -9.093 4.361 -6.886 1.00 93.25 193 MET A O 1
ATOM 1501 N N . THR A 1 194 ? -9.385 5.052 -9.000 1.00 90.81 194 THR A N 1
ATOM 1502 C CA . THR A 1 194 ? -10.634 4.303 -9.204 1.00 90.81 194 THR A CA 1
ATOM 1503 C C . THR A 1 194 ? -10.437 2.795 -9.017 1.00 90.81 194 THR A C 1
ATOM 1505 O O . THR A 1 194 ? -11.282 2.138 -8.412 1.00 90.81 194 THR A O 1
ATOM 1508 N N . LYS A 1 195 ? -9.308 2.240 -9.481 1.00 90.94 195 LYS A N 1
ATOM 1509 C CA . LYS A 1 195 ? -8.977 0.816 -9.296 1.00 90.94 195 LYS A CA 1
ATOM 1510 C C . LYS A 1 195 ? -8.698 0.457 -7.836 1.00 90.94 195 LYS A C 1
ATOM 1512 O O . LYS A 1 195 ? -9.074 -0.628 -7.407 1.00 90.94 195 LYS A O 1
ATOM 1517 N N . THR A 1 196 ? -8.053 1.349 -7.087 1.00 92.94 196 THR A N 1
ATOM 1518 C CA . THR A 1 196 ? -7.695 1.141 -5.677 1.00 92.94 196 THR A CA 1
ATOM 1519 C C . THR A 1 196 ? -8.890 1.338 -4.740 1.00 92.94 196 THR A C 1
ATOM 1521 O O . THR A 1 196 ? -9.016 0.633 -3.740 1.00 92.94 196 THR A O 1
ATOM 1524 N N . LEU A 1 197 ? -9.793 2.266 -5.062 1.00 89.88 197 LEU A N 1
ATOM 1525 C CA . LEU A 1 197 ? -10.895 2.660 -4.189 1.00 89.88 197 LEU A CA 1
ATOM 1526 C C . LEU A 1 197 ? -11.876 1.514 -3.901 1.00 89.88 197 LEU A C 1
ATOM 1528 O O . LEU A 1 197 ? -12.260 1.315 -2.751 1.00 89.88 197 LEU A O 1
ATOM 1532 N N . GLY A 1 198 ? -12.268 0.752 -4.928 1.00 88.19 198 GLY A N 1
ATOM 1533 C CA . GLY A 1 198 ? -13.223 -0.353 -4.784 1.00 88.19 198 GLY A CA 1
ATOM 1534 C C . GLY A 1 198 ? -12.781 -1.395 -3.745 1.00 88.19 198 GLY A C 1
ATOM 1535 O O . GLY A 1 198 ? -13.508 -1.620 -2.777 1.00 88.19 198 GLY A O 1
ATOM 1536 N N . PRO A 1 199 ? -11.582 -1.994 -3.885 1.00 89.19 199 PRO A N 1
ATOM 1537 C CA . PRO A 1 199 ? -11.032 -2.928 -2.902 1.00 89.19 199 PRO A CA 1
ATOM 1538 C C . PRO A 1 199 ? -10.888 -2.354 -1.486 1.00 89.19 199 PRO A C 1
ATOM 1540 O O . PRO A 1 199 ? -11.108 -3.073 -0.512 1.00 89.19 199 PRO A O 1
ATOM 1543 N N . LEU A 1 200 ? -10.536 -1.070 -1.348 1.00 90.56 200 LEU A N 1
ATOM 1544 C CA . LEU A 1 200 ? -10.425 -0.420 -0.040 1.00 90.56 200 LEU A CA 1
ATOM 1545 C C . LEU A 1 200 ? -11.790 -0.284 0.640 1.00 90.56 200 LEU A C 1
ATOM 1547 O O . LEU A 1 200 ? -11.971 -0.758 1.761 1.00 90.56 200 LEU A O 1
ATOM 1551 N N . LEU A 1 201 ? -12.767 0.311 -0.047 1.00 87.12 201 LEU A N 1
ATOM 1552 C CA . LEU A 1 201 ? -14.098 0.528 0.519 1.00 87.12 201 LEU A CA 1
ATOM 1553 C C . LEU A 1 201 ? -14.847 -0.786 0.756 1.00 87.12 201 LEU A C 1
ATOM 1555 O O . LEU A 1 201 ? -15.598 -0.881 1.722 1.00 87.12 201 LEU A O 1
ATOM 1559 N N . ALA A 1 202 ? -14.604 -1.824 -0.049 1.00 88.25 202 ALA A N 1
ATOM 1560 C CA . ALA A 1 202 ? -15.207 -3.139 0.161 1.00 88.25 202 ALA A CA 1
ATOM 1561 C C . ALA A 1 202 ? -14.883 -3.732 1.546 1.00 88.25 202 ALA A C 1
ATOM 1563 O O . ALA A 1 202 ? -15.739 -4.393 2.132 1.00 88.25 202 ALA A O 1
ATOM 1564 N N . GLN A 1 203 ? -13.685 -3.476 2.088 1.00 86.69 203 GLN A N 1
ATOM 1565 C CA . GLN A 1 203 ? -13.296 -3.926 3.434 1.00 86.69 203 GLN A CA 1
ATOM 1566 C C . GLN A 1 203 ? -14.085 -3.196 4.534 1.00 86.69 203 GLN A C 1
ATOM 1568 O O . GLN A 1 203 ? -14.470 -3.797 5.538 1.00 86.69 203 GLN A O 1
ATOM 1573 N N . VAL A 1 204 ? -14.367 -1.910 4.317 1.00 84.06 204 VAL A N 1
ATOM 1574 C CA . VAL A 1 204 ? -15.119 -1.058 5.248 1.00 84.06 204 VAL A CA 1
ATOM 1575 C C . VAL A 1 204 ? -16.597 -1.426 5.223 1.00 84.06 204 VAL A C 1
ATOM 1577 O O . VAL A 1 204 ? -17.181 -1.641 6.274 1.00 84.06 204 VAL A O 1
ATOM 1580 N N . VAL A 1 205 ? -17.197 -1.575 4.037 1.00 82.69 205 VAL A N 1
ATOM 1581 C CA . VAL A 1 205 ? -18.632 -1.879 3.880 1.00 82.69 205 VAL A CA 1
ATOM 1582 C C . VAL A 1 205 ? -19.014 -3.200 4.550 1.0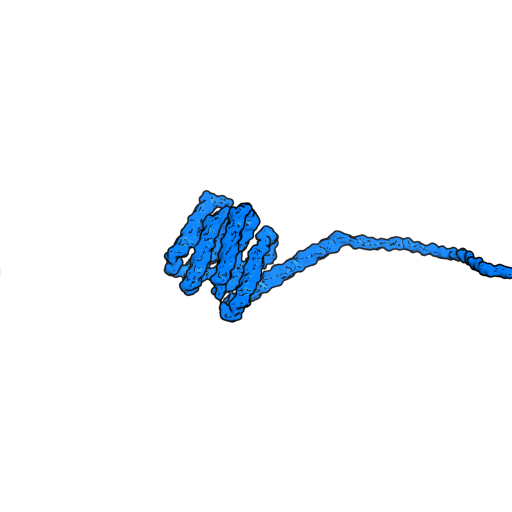0 82.69 205 VAL A C 1
ATOM 1584 O O . VAL A 1 205 ? -20.074 -3.288 5.158 1.00 82.69 205 VAL A O 1
ATOM 1587 N N . GLN A 1 206 ? -18.145 -4.214 4.494 1.00 75.00 206 GLN A N 1
ATOM 1588 C CA . GLN A 1 206 ? -18.396 -5.513 5.136 1.00 75.00 206 GLN A CA 1
ATOM 1589 C C . GLN A 1 206 ? -18.444 -5.443 6.666 1.00 75.00 206 GLN A C 1
ATOM 1591 O O . GLN A 1 206 ? -19.045 -6.307 7.298 1.00 75.00 206 GLN A O 1
ATOM 1596 N N . SER A 1 207 ? -17.796 -4.442 7.255 1.00 71.75 207 SER A N 1
ATOM 1597 C CA . SER A 1 207 ? -17.687 -4.264 8.704 1.00 71.75 207 SER A CA 1
ATOM 1598 C C . SER A 1 207 ? -18.359 -2.978 9.193 1.00 71.75 207 SER A C 1
ATOM 1600 O O . SER A 1 207 ? -18.260 -2.653 10.372 1.00 71.75 207 SER A O 1
ATOM 1602 N N . ALA A 1 208 ? -19.053 -2.256 8.307 1.00 70.69 208 ALA A N 1
ATOM 1603 C CA . ALA A 1 208 ? -19.597 -0.936 8.580 1.00 70.69 208 ALA A CA 1
ATOM 1604 C C . ALA A 1 208 ? -20.679 -0.995 9.665 1.00 70.69 208 ALA A C 1
ATOM 1606 O O . ALA A 1 208 ? -21.729 -1.615 9.497 1.00 70.69 208 ALA A O 1
ATOM 1607 N N . THR A 1 209 ? -20.421 -0.308 10.773 1.00 72.38 209 THR A N 1
ATOM 1608 C CA . THR A 1 209 ? -21.363 -0.089 11.878 1.00 72.38 209 THR A CA 1
ATOM 1609 C C . THR A 1 209 ? -21.803 1.378 11.904 1.00 72.38 209 THR A C 1
ATOM 1611 O O . THR A 1 209 ? -21.479 2.148 11.002 1.00 72.38 209 THR A O 1
ATOM 1614 N N . ALA A 1 210 ? -22.520 1.814 12.946 1.00 73.38 210 ALA A N 1
ATOM 1615 C CA . ALA A 1 210 ? -22.927 3.215 13.095 1.00 73.38 210 ALA A CA 1
ATOM 1616 C C . ALA A 1 210 ? -21.749 4.216 13.061 1.00 73.38 210 ALA A C 1
ATOM 1618 O O . ALA A 1 210 ? -21.965 5.392 12.771 1.00 73.38 210 ALA A O 1
ATOM 1619 N N . GLU A 1 211 ? -20.518 3.759 13.310 1.00 68.00 211 GLU A N 1
ATOM 1620 C CA . GLU A 1 211 ?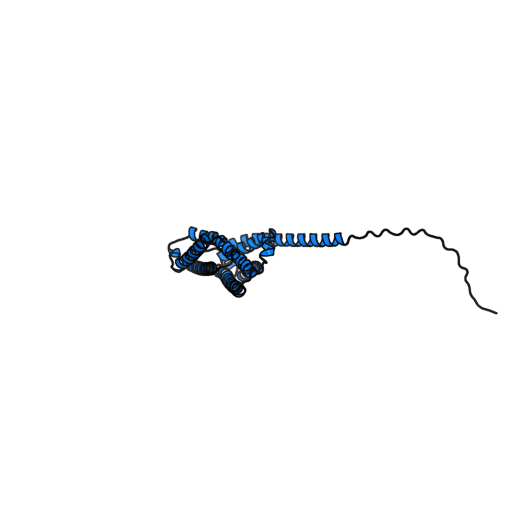 -19.306 4.581 13.316 1.00 68.00 211 GLU A CA 1
ATOM 1621 C C . GLU A 1 211 ? -19.019 5.231 11.955 1.00 68.00 211 GLU A C 1
ATOM 1623 O O . GLU A 1 211 ? -18.583 6.379 11.912 1.00 68.00 211 GLU A O 1
ATOM 1628 N N . VAL A 1 212 ? -19.355 4.590 10.825 1.00 69.44 212 VAL A N 1
ATOM 1629 C CA . VAL A 1 212 ? -19.118 5.189 9.492 1.00 69.44 212 VAL A CA 1
ATOM 1630 C C . VAL A 1 212 ? -19.998 6.414 9.204 1.00 69.44 212 VAL A C 1
ATOM 1632 O O . VAL A 1 212 ? -19.734 7.144 8.252 1.00 69.44 212 VAL A O 1
ATOM 1635 N N . ASN A 1 213 ? -20.997 6.696 10.051 1.00 76.94 213 ASN A N 1
ATOM 1636 C CA . ASN A 1 213 ? -21.778 7.937 9.999 1.00 76.94 213 ASN A CA 1
ATOM 1637 C C . ASN A 1 213 ? -21.017 9.147 10.568 1.00 76.94 213 ASN A C 1
ATOM 1639 O O . ASN A 1 213 ? -21.535 10.266 10.559 1.00 76.94 213 ASN A O 1
ATOM 1643 N N . HIS A 1 214 ? -19.797 8.953 11.079 1.00 79.75 214 HIS A N 1
ATOM 1644 C CA . HIS A 1 214 ? -18.972 10.042 11.578 1.00 79.75 214 HIS A CA 1
ATOM 1645 C C . HIS A 1 214 ? -18.705 11.094 10.475 1.00 79.75 214 HIS A C 1
ATOM 1647 O O . HIS A 1 214 ? -18.381 10.727 9.340 1.00 79.75 214 HIS A O 1
ATOM 1653 N N . PRO A 1 215 ? -18.751 12.410 10.780 1.00 83.19 215 PRO A N 1
ATOM 1654 C CA . PRO A 1 215 ? -18.634 13.468 9.771 1.00 83.19 215 PRO A CA 1
ATOM 1655 C C . PRO A 1 215 ? -17.369 13.414 8.906 1.00 83.19 215 PRO A C 1
ATOM 1657 O O . PRO A 1 215 ? -17.399 13.843 7.755 1.00 83.19 215 PRO A O 1
ATOM 1660 N N . VAL A 1 216 ? -16.258 12.899 9.443 1.00 83.62 216 VAL A N 1
ATOM 1661 C CA . VAL A 1 216 ? -14.995 12.736 8.694 1.00 83.62 216 VAL A CA 1
ATOM 1662 C C . VAL A 1 216 ? -15.176 11.774 7.517 1.00 83.62 216 VAL A C 1
ATOM 1664 O O . VAL A 1 216 ? -14.806 12.112 6.394 1.00 83.62 216 VAL A O 1
ATOM 1667 N N . TRP A 1 217 ? -15.828 10.630 7.745 1.00 83.94 217 TRP A N 1
ATOM 1668 C CA . TRP A 1 217 ? -16.151 9.677 6.684 1.00 83.94 217 TRP A CA 1
ATOM 1669 C C . TRP A 1 217 ? -17.127 10.268 5.681 1.00 83.94 217 TRP A C 1
ATOM 1671 O O . TRP A 1 217 ? -16.867 10.215 4.482 1.00 83.94 217 TRP A O 1
ATOM 1681 N N . GLY A 1 218 ? -18.204 10.898 6.158 1.00 85.44 218 GLY A N 1
ATOM 1682 C CA . GLY A 1 218 ? -19.182 11.543 5.282 1.00 85.44 218 GLY A CA 1
ATOM 1683 C C . GLY A 1 218 ? -18.533 12.554 4.330 1.00 85.44 218 GLY A C 1
ATOM 1684 O O . GLY A 1 218 ? -18.788 12.526 3.128 1.00 85.44 218 GLY A O 1
ATOM 1685 N N . LYS A 1 219 ? -17.628 13.403 4.836 1.00 89.56 219 LYS A N 1
ATOM 1686 C CA . LYS A 1 219 ? -16.861 14.349 4.009 1.00 89.56 219 LYS A CA 1
ATOM 1687 C C . LYS A 1 219 ? -15.988 13.635 2.978 1.00 89.56 219 LYS A C 1
ATOM 1689 O O . LYS A 1 219 ? -16.061 13.978 1.801 1.00 89.56 219 LYS A O 1
ATOM 1694 N N . ALA A 1 220 ? -15.205 12.640 3.393 1.00 90.75 220 ALA A N 1
ATOM 1695 C CA . ALA A 1 220 ? -14.312 11.918 2.490 1.00 90.75 220 ALA A CA 1
ATOM 1696 C C . ALA A 1 220 ? -15.081 11.190 1.371 1.00 90.75 220 ALA A C 1
ATOM 1698 O O . ALA A 1 220 ? -14.726 11.299 0.197 1.00 90.75 220 ALA A O 1
ATOM 1699 N N . ILE A 1 221 ? -16.179 10.512 1.713 1.00 90.00 221 ILE A N 1
ATOM 1700 C CA . ILE A 1 221 ? -17.036 9.822 0.741 1.00 90.00 221 ILE A CA 1
ATOM 1701 C C . ILE A 1 221 ? -17.697 10.818 -0.220 1.00 90.00 221 ILE A C 1
ATOM 1703 O O . ILE A 1 221 ? -17.722 10.566 -1.424 1.00 90.00 221 ILE A O 1
ATOM 1707 N N . ASN A 1 222 ? -18.160 11.974 0.264 1.00 91.56 222 ASN A N 1
ATOM 1708 C CA . ASN A 1 222 ? -18.728 13.015 -0.599 1.00 91.56 222 ASN A CA 1
ATOM 1709 C C . ASN A 1 222 ? -17.709 13.572 -1.605 1.00 91.56 222 ASN A C 1
ATOM 1711 O O . ASN A 1 222 ? -18.068 13.793 -2.764 1.00 91.56 222 ASN A O 1
ATOM 1715 N N . LEU A 1 223 ? -16.446 13.761 -1.204 1.00 93.75 223 LEU A N 1
ATOM 1716 C CA . LEU A 1 223 ? -15.372 14.171 -2.118 1.00 93.75 223 LEU A CA 1
ATOM 1717 C C . LEU A 1 223 ? -15.141 13.122 -3.211 1.00 93.75 223 LEU A C 1
ATOM 1719 O O . LEU A 1 223 ? -15.119 13.444 -4.400 1.00 93.75 223 LEU A O 1
ATOM 1723 N N . ILE A 1 224 ? -15.040 11.853 -2.811 1.00 92.25 224 ILE A N 1
ATOM 1724 C CA . ILE A 1 224 ? -14.859 10.722 -3.726 1.00 92.25 224 ILE A CA 1
ATOM 1725 C C . ILE A 1 224 ? -16.018 10.631 -4.729 1.00 92.25 224 ILE A C 1
ATOM 1727 O O . ILE A 1 224 ? -15.777 10.485 -5.931 1.00 92.25 224 ILE A O 1
ATOM 1731 N N . LEU A 1 225 ? -17.265 10.735 -4.260 1.00 90.50 225 LEU A N 1
ATOM 1732 C CA . LEU A 1 225 ? -18.460 10.697 -5.105 1.00 90.50 225 LEU A CA 1
ATOM 1733 C C . LEU A 1 225 ? -18.493 11.874 -6.080 1.00 90.50 225 LEU A C 1
ATOM 1735 O O . LEU A 1 225 ? -18.642 11.665 -7.283 1.00 90.50 225 LEU A O 1
ATOM 1739 N N . SER A 1 226 ? -18.284 13.096 -5.588 1.00 92.25 226 SER A N 1
ATOM 1740 C CA . SER A 1 226 ? -18.295 14.310 -6.416 1.00 92.25 226 SER A CA 1
ATOM 1741 C C . SER A 1 226 ? -17.247 14.236 -7.526 1.00 92.25 226 SER A C 1
ATOM 1743 O O . SER A 1 226 ? -17.539 14.502 -8.695 1.00 92.25 226 SER A O 1
ATOM 1745 N N . LYS A 1 227 ? -16.029 13.790 -7.189 1.00 91.94 227 LYS A N 1
ATOM 1746 C CA . LYS A 1 227 ? -14.964 13.586 -8.173 1.00 91.94 227 LYS A CA 1
ATOM 1747 C C . LYS A 1 227 ? -15.333 12.509 -9.191 1.00 91.94 227 LYS A C 1
ATOM 1749 O O . LYS A 1 227 ? -15.141 12.725 -10.388 1.00 91.94 227 LYS A O 1
ATOM 1754 N N . SER A 1 228 ? -15.883 11.386 -8.737 1.00 90.31 228 SER A N 1
ATOM 1755 C CA . SER A 1 228 ? -16.288 10.278 -9.610 1.00 90.31 228 SER A CA 1
ATOM 1756 C C . SER A 1 228 ? -17.367 10.700 -10.611 1.00 90.31 228 SER A C 1
ATOM 1758 O O . SER A 1 228 ? -17.226 10.410 -11.796 1.00 90.31 228 SER A O 1
ATOM 1760 N N . HIS A 1 229 ? -18.376 11.461 -10.175 1.00 88.69 229 HIS A N 1
ATOM 1761 C CA . HIS A 1 229 ? -19.397 12.030 -11.062 1.00 88.69 229 HIS A CA 1
ATOM 1762 C C . HIS A 1 229 ? -18.794 12.983 -12.102 1.00 88.69 229 HIS A C 1
ATOM 1764 O O . HIS A 1 229 ? -19.061 12.866 -13.295 1.00 88.69 229 HIS A O 1
ATOM 1770 N N . SER A 1 230 ? -17.876 13.862 -11.690 1.00 88.75 230 SER A N 1
ATOM 1771 C CA . SER A 1 230 ? -17.202 14.760 -12.639 1.00 88.75 230 SER A CA 1
ATOM 1772 C C . SER A 1 230 ? -16.414 14.014 -13.730 1.00 88.75 230 SER A C 1
ATOM 1774 O O . SER A 1 230 ? -16.250 14.524 -14.838 1.00 88.75 230 SER A O 1
ATOM 1776 N N . MET A 1 231 ? -15.923 12.808 -13.417 1.00 88.31 231 MET A N 1
ATOM 1777 C CA . MET A 1 231 ? -15.205 11.934 -14.346 1.00 88.31 231 MET A CA 1
ATOM 1778 C C . MET A 1 231 ? -16.140 11.100 -15.228 1.00 88.31 231 MET A C 1
ATOM 1780 O O . MET A 1 231 ? -15.745 10.745 -16.334 1.00 88.31 231 MET A O 1
ATOM 1784 N N . SER A 1 232 ? -17.359 10.782 -14.780 1.00 84.56 232 SER A N 1
ATOM 1785 C CA . SER A 1 232 ? -18.346 10.106 -15.634 1.00 84.56 232 SER A CA 1
ATOM 1786 C C . SER A 1 232 ? -18.901 11.037 -16.706 1.00 84.56 232 SER A C 1
ATOM 1788 O O . SER A 1 232 ? -19.111 10.605 -17.836 1.00 84.56 232 SER A O 1
ATOM 1790 N N . ASP A 1 233 ? -19.073 12.318 -16.377 1.00 81.50 233 ASP A N 1
ATOM 1791 C CA . ASP A 1 233 ? -19.599 13.324 -17.309 1.00 81.50 233 ASP A CA 1
ATOM 1792 C C . ASP A 1 233 ? -18.558 13.753 -18.359 1.00 81.50 233 ASP A C 1
ATOM 1794 O O . ASP A 1 233 ? -18.899 14.290 -19.414 1.00 81.50 233 ASP A O 1
ATOM 1798 N N . LYS A 1 234 ? -17.272 13.512 -18.080 1.00 69.06 234 LYS A N 1
ATOM 1799 C CA . LYS A 1 234 ? -16.137 13.761 -18.978 1.00 69.06 234 LYS A CA 1
ATOM 1800 C C . LYS A 1 234 ? -15.230 12.527 -18.990 1.00 69.06 234 LYS A C 1
ATOM 1802 O O . LYS A 1 234 ? -14.292 12.484 -18.188 1.00 69.06 234 LYS A O 1
ATOM 1807 N N . PRO A 1 235 ? -15.506 11.530 -19.854 1.00 63.62 235 PRO A N 1
ATOM 1808 C CA . PRO A 1 235 ? -14.730 10.297 -19.882 1.00 63.62 235 PRO A CA 1
ATOM 1809 C C . PRO A 1 235 ? -13.229 10.577 -20.071 1.00 63.62 235 PRO A C 1
ATOM 1811 O O . PRO A 1 235 ? -12.852 11.511 -20.780 1.00 63.62 235 PRO A O 1
ATOM 1814 N N . LEU A 1 236 ? -12.422 9.783 -19.352 1.00 56.88 236 LEU A N 1
ATOM 1815 C CA . LEU A 1 236 ? -10.962 9.885 -19.185 1.00 56.88 236 LEU A CA 1
ATOM 1816 C C . LEU A 1 236 ? -10.159 9.981 -20.486 1.00 56.88 236 LEU A C 1
ATOM 1818 O O . LEU A 1 236 ? -10.484 9.241 -21.439 1.00 56.88 236 LEU A O 1
#

InterPro domains:
  IPR025614 Cell morphogenesis protein N-terminal [PF14222] (42-235)
  IPR039867 Protein furry/Tao3/Mor2 [PTHR12295] (31-232)

Foldseek 3Di:
DDDDDDDDDDDDDDDDDDPDPPPPPDPPVVVVVVVVVVVVVVLVVLVVLLVVLVVLLVVLLPDADVRCDPVNLLVLLVVLLCLQLVDQLVVQVVDPSSVSSLVSSLQSLLSSCVRVVLSNLVSLLVVLVVLLVVCVVPVDPSSLSSSLSSLLSPLSHQQDCPDVVSVVSNLVSLLSLLVSCLSDDDPSNVVSSVVSVVSSVVNCVVVPDPSCVPVSNVVSVVSVVVSVVVCVVPPD

Radius of gyration: 31.37 Å; chains: 1; bounding box: 124×51×67 Å

pLDDT: mean 84.66, std 17.42, range [34.03, 98.25]